Protein AF-A0A7S1UX04-F1 (afdb_monomer)

Sequence (191 aa):
RGLMFHRFLLATADSDEGVAQLAEMTLCGPLLNKFPRLFMNNFVESLFVLNRCTAHPIYRVVEGAGSDMGATVGFDGIHLDNGDTGQAKRMEMYKMMISNFSDEQKMAVTGRLAKEVLGAAVDSGGDLGRVSRRKAMAEGTKRSVKEESAYAVLSDALRVLASPLLRVGRATAKNDEEDVVDPKSNVRTNV

InterPro domains:
  IPR026971 Condensin subunit 1/Condensin-2 complex subunit D3 [PTHR14222] (1-163)

Nearest PDB structures (foldseek):
  1uc3-assembly12_F  TM=2.115E-01  e=4.230E+00  Lampetra fluviatilis
  4j8s-assembly1_A  TM=2.213E-01  e=5.101E+00  Homo sapiens
  3lhb-assembly1_A  TM=1.556E-01  e=8.538E+00  Petromyzon marinus

Secondary structure (DSSP, 8-state):
--HHHHHHHHHTT-SSHHHHHHHHHHIIIIIHHH-TTHHHHHHHHHHHHHTT-TTSHHHHHHHHT-SSSS----STT----SSHHHHHHHHHHHHHHHHT--HHHHHHHHHHIIIIIIHHHHSSSHHHHHHHT--GGGTTSPPPHHHHHHHHHHHHHHHHHH-GGG-SS---SSS----------------

Mean predicted aligned error: 9.95 Å

Structure (mmCIF, N/CA/C/O backbone):
data_AF-A0A7S1UX04-F1
#
_entry.id   AF-A0A7S1UX04-F1
#
loop_
_atom_site.group_PDB
_atom_site.id
_atom_site.type_symbol
_atom_site.label_atom_id
_atom_site.label_alt_id
_atom_site.label_comp_id
_atom_site.label_asym_id
_atom_site.label_entity_id
_atom_site.label_seq_id
_atom_site.pdbx_PDB_ins_code
_atom_site.Cartn_x
_atom_site.Cartn_y
_atom_site.Cartn_z
_atom_site.occupancy
_atom_site.B_iso_or_equiv
_atom_site.auth_seq_id
_atom_site.auth_comp_id
_atom_site.auth_asym_id
_atom_site.auth_atom_id
_atom_site.pdbx_PDB_model_num
ATOM 1 N N . ARG A 1 1 ? 13.017 6.737 9.228 1.00 50.56 1 ARG A N 1
ATOM 2 C CA . ARG A 1 1 ? 11.898 6.635 10.204 1.00 50.56 1 ARG A CA 1
ATOM 3 C C . ARG A 1 1 ? 10.770 5.662 9.788 1.00 50.56 1 ARG A C 1
ATOM 5 O O . ARG A 1 1 ? 9.926 5.413 10.631 1.00 50.56 1 ARG A O 1
ATOM 12 N N . GLY A 1 2 ? 10.770 5.043 8.594 1.00 61.75 2 GLY A N 1
ATOM 13 C CA . GLY A 1 2 ? 9.710 4.097 8.169 1.00 61.75 2 GLY A CA 1
ATOM 14 C C . GLY A 1 2 ? 9.971 2.597 8.409 1.00 61.75 2 GLY A C 1
ATOM 15 O O . GLY A 1 2 ? 9.037 1.808 8.377 1.00 61.75 2 GLY A O 1
ATOM 16 N N . LEU A 1 3 ? 11.209 2.171 8.682 1.00 77.50 3 LEU A N 1
ATOM 17 C CA . LEU A 1 3 ? 11.567 0.741 8.771 1.00 77.50 3 LEU A CA 1
ATOM 18 C C . LEU A 1 3 ? 10.813 -0.023 9.869 1.00 77.50 3 LEU A C 1
ATOM 20 O O . LEU A 1 3 ? 10.339 -1.127 9.625 1.00 77.50 3 LEU A O 1
ATOM 24 N N . MET A 1 4 ? 10.660 0.570 11.058 1.00 85.56 4 MET A N 1
ATOM 25 C CA . MET A 1 4 ? 9.971 -0.089 12.176 1.00 85.56 4 MET A CA 1
ATOM 26 C C . MET A 1 4 ? 8.493 -0.327 11.878 1.00 85.56 4 MET A C 1
ATOM 28 O O . MET A 1 4 ? 8.004 -1.425 12.115 1.00 85.56 4 MET A O 1
ATOM 32 N N . PHE A 1 5 ? 7.803 0.660 11.297 1.00 92.44 5 PHE A N 1
ATOM 33 C CA . PHE A 1 5 ? 6.400 0.511 10.913 1.00 92.44 5 PHE A CA 1
ATOM 34 C C . PHE A 1 5 ? 6.197 -0.697 9.991 1.00 92.44 5 PHE A C 1
ATOM 36 O O . PHE A 1 5 ? 5.355 -1.541 10.271 1.00 92.44 5 PHE A O 1
ATOM 43 N N . HIS A 1 6 ? 7.015 -0.823 8.942 1.00 93.19 6 HIS A N 1
ATOM 44 C CA . HIS A 1 6 ? 6.876 -1.918 7.984 1.00 93.19 6 HIS A CA 1
ATOM 45 C C . HIS A 1 6 ? 7.224 -3.290 8.590 1.00 93.19 6 HIS A C 1
ATOM 47 O O . HIS A 1 6 ? 6.645 -4.289 8.175 1.00 93.19 6 HIS A O 1
ATOM 53 N N . ARG A 1 7 ? 8.115 -3.359 9.595 1.00 91.94 7 ARG A N 1
ATOM 54 C CA . ARG A 1 7 ? 8.375 -4.607 10.343 1.00 91.94 7 ARG A CA 1
ATOM 55 C C . ARG A 1 7 ? 7.160 -5.041 11.157 1.00 91.94 7 ARG A C 1
ATOM 57 O O . ARG A 1 7 ? 6.774 -6.199 11.077 1.00 91.94 7 ARG A O 1
ATOM 64 N N . PHE A 1 8 ? 6.545 -4.114 11.891 1.00 94.19 8 PHE A N 1
ATOM 65 C CA . PHE A 1 8 ? 5.304 -4.399 12.615 1.00 94.19 8 PHE A CA 1
ATOM 66 C C . PHE A 1 8 ? 4.168 -4.763 11.659 1.00 94.19 8 PHE A C 1
ATOM 68 O O . PHE A 1 8 ? 3.419 -5.687 11.942 1.00 94.19 8 PHE A O 1
ATOM 75 N N . LEU A 1 9 ? 4.068 -4.077 10.516 1.00 96.69 9 LEU A N 1
ATOM 76 C CA . LEU A 1 9 ? 3.053 -4.379 9.512 1.00 96.69 9 LEU A CA 1
ATOM 77 C C . LEU A 1 9 ? 3.239 -5.786 8.938 1.00 96.69 9 LEU A C 1
ATOM 79 O O . LEU A 1 9 ? 2.272 -6.518 8.815 1.00 96.69 9 LEU A O 1
ATOM 83 N N . LEU A 1 10 ? 4.474 -6.196 8.632 1.00 96.00 10 LEU A N 1
ATOM 84 C CA . LEU A 1 10 ? 4.738 -7.562 8.180 1.00 96.00 10 LEU A CA 1
ATOM 85 C C . LEU A 1 10 ? 4.388 -8.598 9.261 1.00 96.00 10 LEU A C 1
ATOM 87 O O . LEU A 1 10 ? 3.832 -9.646 8.937 1.00 96.00 10 LEU A O 1
ATOM 91 N N . ALA A 1 11 ? 4.676 -8.288 10.529 1.00 96.38 11 ALA A N 1
ATOM 92 C CA . ALA A 1 11 ? 4.380 -9.163 11.658 1.00 96.38 11 ALA A CA 1
ATOM 93 C C . ALA A 1 11 ? 2.875 -9.414 11.852 1.00 96.38 11 ALA A C 1
ATOM 95 O O . ALA A 1 11 ? 2.522 -10.446 12.403 1.00 96.38 11 ALA A O 1
ATOM 96 N N . THR A 1 12 ? 1.973 -8.564 11.339 1.00 97.31 12 THR A N 1
ATOM 97 C CA . THR A 1 12 ? 0.522 -8.849 11.390 1.00 97.31 12 THR A CA 1
ATOM 98 C C . THR A 1 12 ? 0.106 -10.033 10.509 1.00 97.31 12 THR A C 1
ATOM 100 O O . THR A 1 12 ? -1.037 -10.465 10.579 1.00 97.31 12 THR A O 1
ATOM 103 N N . ALA A 1 13 ? 0.996 -10.553 9.657 1.00 94.69 13 ALA A N 1
ATOM 104 C CA . ALA A 1 13 ? 0.768 -11.766 8.868 1.00 94.69 13 ALA A CA 1
ATOM 105 C C . ALA A 1 13 ? 1.778 -12.881 9.184 1.00 94.69 13 ALA A C 1
ATOM 107 O O . ALA A 1 13 ? 2.075 -13.720 8.312 1.00 94.69 13 ALA A O 1
ATOM 108 N N . ASP A 1 14 ? 2.318 -12.864 10.407 1.00 95.00 14 ASP A N 1
ATOM 109 C CA . ASP A 1 14 ? 3.150 -13.937 10.942 1.00 95.00 14 ASP A CA 1
ATOM 110 C C . ASP A 1 14 ? 2.377 -15.268 10.973 1.00 95.00 14 ASP A C 1
ATOM 112 O O . ASP A 1 14 ? 1.147 -15.306 10.999 1.00 95.00 14 ASP A O 1
ATOM 116 N N . SER A 1 15 ? 3.110 -16.375 10.897 1.00 93.19 15 SER A N 1
ATOM 117 C CA . SER A 1 15 ? 2.547 -17.716 11.068 1.00 93.19 15 SER A CA 1
ATOM 118 C C . SER A 1 15 ? 2.130 -17.999 12.509 1.00 93.19 15 SER A C 1
ATOM 120 O O . SER A 1 15 ? 1.228 -18.806 12.721 1.00 93.19 15 SER A O 1
ATOM 122 N N . ASP A 1 16 ? 2.791 -17.369 13.481 1.00 97.06 16 ASP A N 1
ATOM 123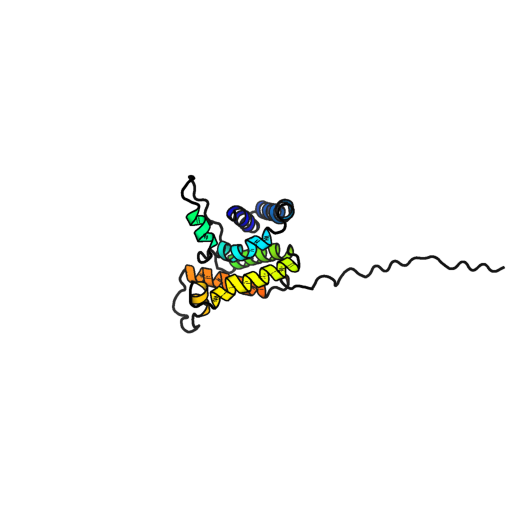 C CA . ASP A 1 16 ? 2.396 -17.429 14.881 1.00 97.06 16 ASP A CA 1
ATOM 124 C C . ASP A 1 16 ? 1.266 -16.426 15.143 1.00 97.06 16 ASP A C 1
ATOM 126 O O . ASP A 1 16 ? 1.427 -15.212 15.001 1.00 97.06 16 ASP A O 1
ATOM 130 N N . GLU A 1 17 ? 0.102 -16.944 15.529 1.00 96.31 17 GLU A N 1
ATOM 131 C CA . GLU A 1 17 ? -1.092 -16.131 15.754 1.00 96.31 17 GLU A CA 1
ATOM 132 C C . GLU A 1 17 ? -0.910 -15.135 16.909 1.00 96.31 17 GLU A C 1
ATOM 134 O O . GLU A 1 17 ? -1.411 -14.013 16.841 1.00 96.31 17 GLU A O 1
ATOM 139 N N . GLY A 1 18 ? -0.148 -15.499 17.945 1.00 98.06 18 GLY A N 1
ATOM 140 C CA . GLY A 1 18 ? 0.147 -14.611 19.065 1.00 98.06 18 GLY A CA 1
ATOM 141 C C . GLY A 1 18 ? 0.992 -13.414 18.633 1.00 98.06 18 GLY A C 1
ATOM 142 O O . GLY A 1 18 ? 0.706 -12.280 19.023 1.00 98.06 18 GLY A O 1
ATOM 143 N N . VAL A 1 19 ? 1.993 -13.642 17.778 1.00 97.50 19 VAL A N 1
ATOM 144 C CA . VAL A 1 19 ? 2.799 -12.573 17.169 1.00 97.50 19 VAL A CA 1
ATOM 145 C C . VAL A 1 19 ? 1.936 -11.687 16.272 1.00 97.50 19 VAL A C 1
ATOM 147 O O . VAL A 1 19 ? 2.003 -10.460 16.395 1.00 97.50 19 VAL A O 1
ATOM 150 N N . ALA A 1 20 ? 1.098 -12.283 15.420 1.00 96.88 20 ALA A N 1
ATOM 151 C CA . ALA A 1 20 ? 0.225 -11.544 14.512 1.00 96.88 20 ALA A CA 1
ATOM 152 C C . ALA A 1 20 ? -0.773 -10.647 15.259 1.00 96.88 20 ALA A C 1
ATOM 154 O O . ALA A 1 20 ? -0.840 -9.443 14.992 1.00 96.88 20 ALA A O 1
ATOM 155 N N . GLN A 1 21 ? -1.473 -11.201 16.254 1.00 97.25 21 GLN A N 1
ATOM 156 C CA . GLN A 1 21 ? -2.416 -10.456 17.087 1.00 97.25 21 GLN A CA 1
ATOM 157 C C . GLN A 1 21 ? -1.714 -9.350 17.880 1.00 97.25 21 GLN A C 1
ATOM 159 O O . GLN A 1 21 ? -2.191 -8.216 17.912 1.00 97.25 21 GLN A O 1
ATOM 164 N N . LEU A 1 22 ? -0.553 -9.633 18.482 1.00 97.75 22 LEU A N 1
ATOM 165 C CA . LEU A 1 22 ? 0.199 -8.625 19.230 1.00 97.75 22 LEU A CA 1
ATOM 166 C C . LEU A 1 22 ? 0.647 -7.470 18.325 1.00 97.75 22 LEU A C 1
ATOM 168 O O . LEU A 1 22 ? 0.567 -6.305 18.728 1.00 97.75 22 LEU A O 1
ATOM 172 N N . ALA A 1 23 ? 1.108 -7.768 17.110 1.00 97.31 23 ALA A N 1
ATOM 173 C CA . ALA A 1 23 ? 1.516 -6.760 16.140 1.00 97.31 23 ALA A CA 1
ATOM 174 C C . ALA A 1 23 ? 0.335 -5.877 15.715 1.00 97.31 23 ALA A C 1
ATOM 176 O O . ALA A 1 23 ? 0.456 -4.648 15.734 1.00 97.31 23 ALA A O 1
ATOM 177 N N . GLU A 1 24 ? -0.813 -6.482 15.404 1.00 97.00 24 GLU A N 1
ATOM 178 C CA . GLU A 1 24 ? -2.033 -5.762 15.037 1.00 97.00 24 GLU A CA 1
ATOM 179 C C . GLU A 1 24 ? -2.544 -4.890 16.192 1.00 97.00 24 GLU A C 1
ATOM 181 O O . GLU A 1 24 ? -2.763 -3.692 16.003 1.00 97.00 24 GLU A O 1
ATOM 186 N N . MET A 1 25 ? -2.645 -5.439 17.408 1.00 96.94 25 MET A N 1
ATOM 187 C CA . MET A 1 25 ? -3.056 -4.692 18.604 1.00 96.94 25 MET A CA 1
ATOM 188 C C . MET A 1 25 ? -2.109 -3.526 18.905 1.00 96.94 25 MET A C 1
ATOM 190 O O . MET A 1 25 ? -2.546 -2.442 19.298 1.00 96.94 25 MET A O 1
ATOM 194 N N . THR A 1 26 ? -0.806 -3.722 18.702 1.00 96.31 26 THR A N 1
ATOM 195 C CA . THR A 1 26 ? 0.197 -2.674 18.921 1.00 96.31 26 THR A CA 1
ATOM 196 C C . THR A 1 26 ? 0.073 -1.558 17.883 1.00 96.31 26 THR A C 1
ATOM 198 O O . THR A 1 26 ? 0.125 -0.376 18.240 1.00 96.31 26 THR A O 1
ATOM 201 N N . LEU A 1 27 ? -0.108 -1.919 16.607 1.00 96.12 27 LEU A N 1
ATOM 202 C CA . LEU A 1 27 ? -0.270 -0.968 15.510 1.00 96.12 27 LEU A CA 1
ATOM 203 C C . LEU A 1 27 ? -1.571 -0.182 15.632 1.00 96.12 27 LEU A C 1
ATOM 205 O O . LEU A 1 27 ? -1.514 1.045 15.653 1.00 96.12 27 LEU A O 1
ATOM 209 N N . CYS A 1 28 ? -2.708 -0.868 15.733 1.00 96.38 28 CYS A N 1
ATOM 210 C CA . CYS A 1 28 ? -4.034 -0.252 15.757 1.00 96.38 28 CYS A CA 1
ATOM 211 C C . CYS A 1 28 ? -4.358 0.419 17.101 1.00 96.38 28 CYS A C 1
ATOM 213 O O . CYS A 1 28 ? -5.206 1.302 17.150 1.00 96.38 28 CYS A O 1
ATOM 215 N N . GLY A 1 29 ? -3.681 0.032 18.185 1.00 95.31 29 GLY A N 1
ATOM 216 C CA . GLY A 1 29 ? -3.859 0.622 19.508 1.00 95.31 29 GLY A CA 1
ATOM 217 C C . GLY A 1 29 ? -2.813 1.702 19.816 1.00 95.31 29 GLY A C 1
ATOM 218 O O . GLY A 1 29 ? -2.910 2.819 19.302 1.00 95.31 29 GLY A O 1
ATOM 219 N N . PRO A 1 30 ? -1.811 1.430 20.677 1.00 96.00 30 PRO A N 1
ATOM 220 C CA . PRO A 1 30 ? -0.903 2.459 21.189 1.00 96.00 30 PRO A CA 1
ATOM 221 C C . PRO A 1 30 ? -0.177 3.276 20.112 1.00 96.00 30 PRO A C 1
ATOM 223 O O . PRO A 1 30 ? -0.005 4.487 20.280 1.00 96.00 30 PRO A O 1
ATOM 226 N N . LEU A 1 31 ? 0.261 2.645 19.016 1.00 94.62 31 LEU A N 1
ATOM 227 C CA . LEU A 1 31 ? 1.013 3.343 17.973 1.00 94.62 31 LEU A CA 1
ATOM 228 C C . LEU A 1 31 ? 0.128 4.279 17.154 1.00 94.62 31 LEU A C 1
ATOM 230 O O . LEU A 1 31 ? 0.521 5.427 16.939 1.00 94.62 31 LEU A O 1
ATOM 234 N N . LEU A 1 32 ? -1.056 3.832 16.734 1.00 95.56 32 LEU A N 1
ATOM 235 C CA . LEU A 1 32 ? -1.990 4.684 16.006 1.00 95.56 32 LEU A CA 1
ATOM 236 C C . LEU A 1 32 ? -2.533 5.810 16.895 1.00 95.56 32 LEU A C 1
ATOM 238 O O . LEU A 1 32 ? -2.585 6.952 16.448 1.00 95.56 32 LEU A O 1
ATOM 242 N N . ASN A 1 33 ? -2.813 5.540 18.173 1.00 95.88 33 ASN A N 1
ATOM 243 C CA . ASN A 1 33 ? -3.230 6.569 19.132 1.00 95.88 33 ASN A CA 1
ATOM 244 C C . ASN A 1 33 ? -2.166 7.661 19.307 1.00 95.88 33 ASN A C 1
ATOM 246 O O . ASN A 1 33 ? -2.477 8.851 19.323 1.00 95.88 33 ASN A O 1
ATOM 250 N N . LYS A 1 34 ? -0.891 7.268 19.417 1.00 96.50 34 LYS A N 1
ATOM 251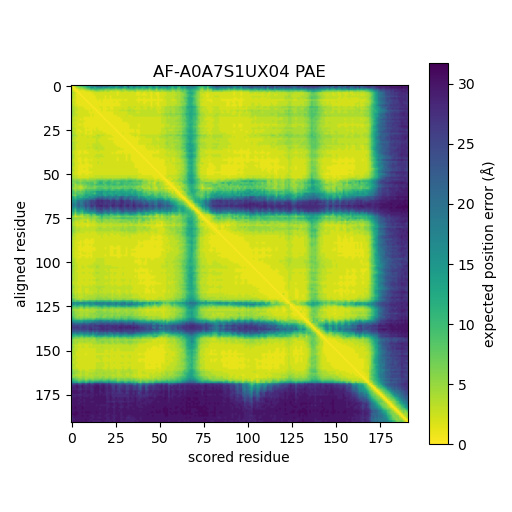 C CA . LYS A 1 34 ? 0.222 8.217 19.545 1.00 96.50 34 LYS A CA 1
ATOM 252 C C . LYS A 1 34 ? 0.528 8.943 18.234 1.00 96.50 34 LYS A C 1
ATOM 254 O O . LYS A 1 34 ? 0.988 10.084 18.255 1.00 96.50 34 LYS A O 1
ATOM 259 N N . PHE A 1 35 ? 0.292 8.292 17.098 1.00 95.44 35 PHE A N 1
ATOM 260 C CA . PHE A 1 35 ? 0.569 8.816 15.765 1.00 95.44 35 PHE A CA 1
ATOM 261 C C . PHE A 1 35 ? -0.652 8.620 14.844 1.00 95.44 35 PHE A C 1
ATOM 263 O O . PHE A 1 35 ? -0.628 7.741 13.984 1.00 95.44 35 PHE A O 1
ATOM 270 N N . PRO A 1 36 ? -1.695 9.468 14.926 1.00 95.38 36 PRO A N 1
ATOM 271 C CA . PRO A 1 36 ? -2.974 9.249 14.221 1.00 95.38 36 PRO A CA 1
ATOM 272 C C . PRO A 1 36 ? -2.890 9.193 12.689 1.00 95.38 36 PRO A C 1
ATOM 274 O O . PRO A 1 36 ? -3.804 8.738 12.008 1.00 95.38 36 PRO A O 1
ATOM 277 N N . ARG A 1 37 ? -1.783 9.677 12.117 1.00 95.44 37 ARG A N 1
ATOM 278 C CA . ARG A 1 37 ? -1.506 9.631 10.674 1.00 95.44 37 ARG A CA 1
ATOM 279 C C . ARG A 1 37 ? -0.559 8.494 10.281 1.00 95.44 37 ARG A C 1
ATOM 281 O O . ARG A 1 37 ? -0.107 8.474 9.141 1.00 95.44 37 ARG A O 1
ATOM 288 N N . LEU A 1 38 ? -0.230 7.578 11.197 1.00 95.94 38 LEU A N 1
ATOM 289 C CA . LEU A 1 38 ? 0.757 6.512 10.994 1.00 95.94 38 LEU A CA 1
ATOM 290 C C . LEU A 1 38 ? 0.461 5.710 9.729 1.00 95.94 38 LEU A C 1
ATOM 292 O O . LEU A 1 38 ? 1.304 5.652 8.836 1.00 95.94 38 LEU A O 1
ATOM 296 N N . PHE A 1 39 ? -0.746 5.160 9.618 1.00 97.00 39 PHE A N 1
ATOM 297 C CA . PHE A 1 39 ? -1.135 4.365 8.459 1.00 97.00 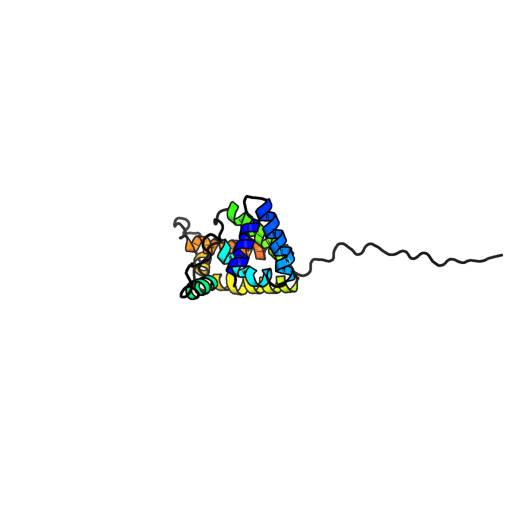39 PHE A CA 1
ATOM 298 C C . PHE A 1 39 ? -1.159 5.199 7.177 1.00 97.00 39 PHE A C 1
ATOM 300 O O . PHE A 1 39 ? -0.479 4.846 6.221 1.00 97.00 39 PHE A O 1
ATOM 307 N N . MET A 1 40 ? -1.840 6.351 7.159 1.00 96.06 40 MET A N 1
ATOM 308 C CA . MET A 1 40 ? -1.938 7.175 5.946 1.00 96.06 40 MET A CA 1
ATOM 309 C C . MET A 1 40 ? -0.562 7.627 5.436 1.00 96.06 40 MET A C 1
ATOM 311 O O . MET A 1 40 ? -0.320 7.654 4.227 1.00 96.06 40 MET A O 1
ATOM 315 N N . ASN A 1 41 ? 0.348 7.995 6.341 1.00 94.75 41 ASN A N 1
ATOM 316 C CA . ASN A 1 41 ? 1.671 8.475 5.962 1.00 94.75 41 ASN A CA 1
ATOM 317 C C . ASN A 1 41 ? 2.499 7.367 5.293 1.00 94.75 41 ASN A C 1
ATOM 319 O O . ASN A 1 41 ? 3.160 7.647 4.294 1.00 94.75 41 ASN A O 1
ATOM 323 N N . ASN A 1 42 ? 2.397 6.125 5.778 1.00 95.25 42 ASN A N 1
ATOM 324 C CA . ASN A 1 42 ? 3.177 4.984 5.287 1.00 95.25 42 ASN A CA 1
ATOM 325 C C . ASN A 1 42 ? 2.433 4.116 4.250 1.00 95.25 42 ASN A C 1
ATOM 327 O O . ASN A 1 42 ? 3.005 3.159 3.733 1.00 95.25 42 ASN A O 1
ATOM 331 N N . PHE A 1 43 ? 1.170 4.416 3.932 1.00 97.19 43 PHE A N 1
ATOM 332 C CA . PHE A 1 43 ? 0.331 3.529 3.121 1.00 97.19 43 PHE A CA 1
ATOM 333 C C . PHE A 1 43 ? 0.910 3.274 1.725 1.00 97.19 43 PHE A C 1
ATOM 335 O O . PHE A 1 43 ? 1.122 2.128 1.340 1.00 97.19 43 PHE A O 1
ATOM 342 N N . VAL A 1 44 ? 1.217 4.340 0.977 1.00 95.94 44 VAL A N 1
ATOM 343 C CA . VAL A 1 44 ? 1.780 4.213 -0.379 1.00 95.94 44 VAL A CA 1
ATOM 344 C C . VAL A 1 44 ? 3.145 3.531 -0.341 1.00 95.94 44 VAL A C 1
ATOM 346 O O . VAL A 1 44 ? 3.402 2.639 -1.140 1.00 95.94 44 VAL A O 1
ATOM 349 N N . GLU A 1 45 ? 3.986 3.874 0.635 1.00 94.25 45 GLU A N 1
ATOM 350 C CA . GLU A 1 45 ? 5.292 3.237 0.838 1.00 94.25 45 GLU A CA 1
ATOM 351 C C . GLU A 1 45 ? 5.163 1.723 1.051 1.00 94.25 45 GLU A C 1
ATOM 353 O O . GLU A 1 45 ? 5.939 0.951 0.485 1.00 94.25 45 GLU A O 1
ATOM 358 N N . SER A 1 46 ? 4.130 1.294 1.780 1.00 95.94 46 SER A N 1
ATOM 359 C CA . SER A 1 46 ? 3.863 -0.118 2.066 1.00 95.94 46 SER A CA 1
ATOM 360 C C . SER A 1 46 ? 3.562 -0.927 0.807 1.00 95.94 46 SER A C 1
ATOM 362 O O . SER A 1 46 ? 3.894 -2.111 0.764 1.00 95.94 46 SER A O 1
ATOM 364 N N . LEU A 1 47 ? 2.983 -0.319 -0.238 1.00 96.81 47 LEU A N 1
ATOM 365 C CA . LEU A 1 47 ? 2.799 -1.000 -1.524 1.00 96.81 47 LEU A CA 1
ATOM 366 C C . LEU A 1 47 ? 4.148 -1.388 -2.121 1.00 96.81 47 LEU A C 1
ATOM 368 O O . LEU A 1 47 ? 4.327 -2.524 -2.547 1.00 96.81 47 LEU A O 1
ATOM 372 N N . PHE A 1 48 ? 5.115 -0.476 -2.106 1.00 94.81 48 PHE A N 1
ATOM 373 C CA . PHE A 1 48 ? 6.437 -0.730 -2.670 1.00 94.81 48 PHE A CA 1
ATOM 374 C C . PHE A 1 48 ? 7.276 -1.661 -1.798 1.00 94.81 48 PHE A C 1
ATOM 376 O O . PHE A 1 48 ? 7.906 -2.575 -2.328 1.00 94.81 48 PHE A O 1
ATOM 383 N N . VAL A 1 49 ? 7.263 -1.462 -0.477 1.00 94.19 49 VAL A N 1
ATOM 384 C CA . VAL A 1 49 ? 8.059 -2.260 0.465 1.00 94.19 49 VAL A CA 1
ATOM 385 C C . VAL A 1 49 ? 7.602 -3.717 0.469 1.00 94.19 49 VAL A C 1
ATOM 387 O O . VAL A 1 49 ? 8.412 -4.610 0.226 1.00 94.19 49 VAL A O 1
ATOM 390 N N . LEU A 1 50 ? 6.298 -3.966 0.638 1.00 95.88 50 LEU A N 1
ATOM 391 C CA . LEU A 1 50 ? 5.772 -5.330 0.746 1.00 95.88 50 LEU A CA 1
ATOM 392 C C . LEU A 1 50 ? 5.895 -6.132 -0.560 1.00 95.88 50 LEU A C 1
ATOM 394 O O . LEU A 1 50 ? 5.985 -7.354 -0.500 1.00 95.88 50 LEU A O 1
ATOM 398 N N . ASN A 1 51 ? 5.936 -5.459 -1.716 1.00 96.19 51 ASN A N 1
ATOM 399 C CA . ASN A 1 51 ? 6.168 -6.068 -3.034 1.00 96.19 51 ASN A CA 1
ATOM 400 C C . ASN A 1 51 ? 7.655 -6.106 -3.441 1.00 96.19 51 ASN A C 1
ATOM 402 O O . ASN A 1 51 ? 7.982 -6.515 -4.556 1.00 96.19 51 ASN A O 1
ATOM 406 N N . ARG A 1 52 ? 8.575 -5.636 -2.583 1.00 92.69 52 ARG A N 1
ATOM 407 C CA . ARG A 1 52 ? 10.015 -5.505 -2.881 1.00 92.69 52 ARG A CA 1
ATOM 408 C C . ARG A 1 52 ? 10.304 -4.695 -4.158 1.00 92.69 52 ARG A C 1
ATOM 410 O O . ARG A 1 52 ? 11.218 -4.998 -4.928 1.00 92.69 52 ARG A O 1
ATOM 417 N N . CYS A 1 53 ? 9.519 -3.653 -4.412 1.00 91.88 53 CYS A N 1
ATOM 418 C CA . CYS A 1 53 ? 9.709 -2.777 -5.561 1.00 91.88 53 CYS A CA 1
ATOM 419 C C . CYS A 1 53 ? 10.640 -1.613 -5.196 1.00 91.88 53 CYS A C 1
ATOM 421 O O . CYS A 1 53 ? 10.219 -0.580 -4.675 1.00 91.88 53 CYS A O 1
ATOM 423 N N . THR A 1 54 ? 11.927 -1.759 -5.520 1.00 86.12 54 THR A N 1
ATOM 424 C CA . THR A 1 54 ? 12.976 -0.771 -5.201 1.00 86.12 54 THR A CA 1
ATOM 425 C C . THR A 1 54 ? 12.909 0.508 -6.044 1.00 86.12 54 THR A C 1
ATOM 427 O O . THR A 1 54 ? 13.767 1.376 -5.916 1.00 86.12 54 THR A O 1
ATOM 430 N N . ALA A 1 55 ? 11.910 0.641 -6.923 1.00 77.94 55 ALA A N 1
ATOM 431 C CA . ALA A 1 55 ? 11.695 1.837 -7.735 1.00 77.94 55 ALA A CA 1
ATOM 432 C C . ALA A 1 55 ? 11.249 3.053 -6.899 1.00 77.94 55 ALA A C 1
ATOM 434 O O . ALA A 1 55 ? 11.339 4.188 -7.366 1.00 77.94 55 ALA A O 1
ATOM 435 N N . HIS A 1 56 ? 10.778 2.834 -5.667 1.00 79.81 56 HIS A N 1
ATOM 436 C CA . HIS A 1 56 ? 10.299 3.904 -4.800 1.00 79.81 56 HIS A CA 1
ATOM 437 C C . HIS A 1 56 ? 11.449 4.691 -4.144 1.00 79.81 56 HIS A C 1
ATOM 439 O O . HIS A 1 56 ? 12.393 4.076 -3.634 1.00 79.81 56 HIS A O 1
ATOM 445 N N . PRO A 1 57 ? 11.359 6.036 -4.043 1.00 78.12 57 PRO A N 1
ATOM 446 C CA . PRO A 1 57 ? 12.391 6.870 -3.419 1.00 78.12 57 PRO A CA 1
ATOM 447 C C . PRO A 1 57 ? 12.782 6.466 -1.990 1.00 78.12 57 PRO A C 1
ATOM 449 O O . PRO A 1 57 ? 13.910 6.728 -1.578 1.00 78.12 57 PRO A O 1
ATOM 452 N N . ILE A 1 58 ? 11.894 5.790 -1.250 1.00 75.38 58 ILE A N 1
ATOM 453 C CA . ILE A 1 58 ? 12.170 5.300 0.112 1.00 75.38 58 ILE A CA 1
ATOM 454 C C . ILE A 1 58 ? 13.416 4.408 0.190 1.00 75.38 58 ILE A C 1
ATOM 456 O O . ILE A 1 58 ? 14.147 4.473 1.175 1.00 75.38 58 ILE A O 1
ATOM 460 N N . TYR A 1 59 ? 13.699 3.625 -0.856 1.00 74.88 59 TYR A N 1
ATOM 461 C CA . TYR A 1 59 ? 14.881 2.764 -0.899 1.00 74.88 59 TYR A CA 1
ATOM 462 C C . TYR A 1 59 ? 16.166 3.586 -1.026 1.00 74.88 59 TYR A C 1
ATOM 464 O O . TYR A 1 59 ? 17.130 3.313 -0.320 1.00 74.88 59 TYR A O 1
ATOM 472 N N . ARG A 1 60 ? 16.142 4.677 -1.802 1.00 72.25 60 ARG A N 1
ATOM 473 C CA . ARG A 1 60 ? 17.290 5.591 -1.947 1.00 72.25 60 ARG A CA 1
ATOM 474 C C . ARG A 1 60 ? 17.606 6.318 -0.638 1.00 72.25 60 ARG A C 1
ATOM 476 O O . ARG A 1 60 ? 18.766 6.562 -0.330 1.00 72.25 60 ARG A O 1
ATOM 483 N N . VAL A 1 61 ? 16.576 6.652 0.144 1.00 68.75 61 VAL A N 1
ATOM 484 C CA . VAL A 1 61 ? 16.737 7.298 1.459 1.00 68.75 61 VAL A CA 1
ATOM 485 C C . VAL A 1 61 ? 17.370 6.343 2.475 1.00 68.75 61 VAL A C 1
ATOM 487 O O . VAL A 1 61 ? 18.199 6.770 3.273 1.00 68.75 61 VAL A O 1
ATOM 490 N N . VAL A 1 62 ? 17.002 5.058 2.450 1.00 65.19 62 VAL A N 1
ATOM 491 C CA . VAL A 1 62 ? 17.583 4.046 3.348 1.00 65.19 62 VAL A CA 1
ATOM 492 C C . VAL A 1 62 ? 19.010 3.678 2.937 1.00 65.19 62 VAL A C 1
ATOM 494 O O . VAL A 1 62 ? 19.861 3.537 3.809 1.00 65.19 62 VAL A O 1
ATOM 497 N N . GLU A 1 63 ? 19.299 3.608 1.636 1.00 60.53 63 GLU A N 1
ATOM 498 C CA . GLU A 1 63 ? 20.659 3.416 1.112 1.00 60.53 63 GLU A CA 1
ATOM 499 C C . GLU A 1 63 ? 21.582 4.602 1.449 1.00 60.53 63 GLU A C 1
ATOM 501 O O . GLU A 1 63 ? 22.724 4.403 1.852 1.00 60.53 63 GLU A O 1
ATOM 506 N N . GLY A 1 64 ? 21.082 5.840 1.349 1.00 55.22 64 GLY A N 1
ATOM 507 C CA . GLY A 1 64 ? 21.857 7.053 1.640 1.00 55.22 64 GLY A CA 1
ATOM 508 C C . GLY A 1 64 ? 22.098 7.333 3.129 1.00 55.22 64 GLY A C 1
ATOM 509 O O . GLY A 1 64 ? 23.011 8.078 3.464 1.00 55.22 64 GLY A O 1
ATOM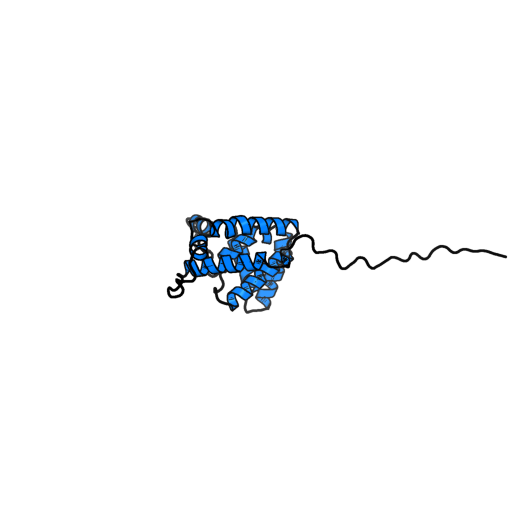 510 N N . ALA A 1 65 ? 21.311 6.741 4.032 1.00 56.09 65 ALA A N 1
ATOM 511 C CA . ALA A 1 65 ? 21.459 6.912 5.483 1.00 56.09 65 ALA A CA 1
ATOM 512 C C . ALA A 1 65 ? 22.462 5.928 6.127 1.00 56.09 65 ALA A C 1
ATOM 514 O O . ALA A 1 65 ? 22.641 5.940 7.344 1.00 56.09 65 ALA A O 1
ATOM 515 N N . GLY A 1 66 ? 23.081 5.048 5.332 1.00 49.12 66 GLY A N 1
ATOM 516 C CA . GLY A 1 66 ? 23.831 3.879 5.798 1.00 49.12 66 GLY A CA 1
ATOM 517 C C . GLY A 1 66 ? 25.336 4.051 6.031 1.00 49.12 66 GLY A C 1
ATOM 518 O O . GLY A 1 66 ? 26.016 3.034 6.115 1.00 49.12 66 GLY A O 1
ATOM 519 N N . SER A 1 67 ? 25.888 5.267 6.125 1.00 47.25 67 SER A N 1
ATOM 520 C CA . SER A 1 67 ? 27.352 5.451 6.183 1.00 47.25 67 SER A CA 1
ATOM 521 C C . SER A 1 67 ? 27.980 5.627 7.572 1.00 47.25 67 SER A C 1
ATOM 523 O O . SER A 1 67 ? 29.198 5.736 7.614 1.00 47.25 67 SER A O 1
ATOM 525 N N . ASP A 1 68 ? 27.230 5.634 8.687 1.00 45.31 68 ASP A N 1
ATOM 526 C CA . ASP A 1 68 ? 27.822 6.021 9.993 1.00 45.31 68 ASP A CA 1
ATOM 527 C C . ASP A 1 68 ? 27.579 5.090 11.199 1.00 45.31 68 ASP A C 1
ATOM 529 O O . ASP A 1 68 ? 28.181 5.304 12.246 1.00 45.31 68 ASP A O 1
ATOM 533 N N . MET A 1 69 ? 26.765 4.027 11.108 1.00 40.62 69 MET A N 1
ATOM 534 C CA . MET A 1 69 ? 26.604 3.080 12.232 1.00 40.62 69 MET A CA 1
ATOM 535 C C . MET A 1 69 ? 26.327 1.633 11.791 1.00 40.62 69 MET A C 1
ATOM 537 O O . MET A 1 69 ? 25.182 1.246 11.595 1.00 40.62 69 MET A O 1
ATOM 541 N N . GLY A 1 70 ? 27.393 0.832 11.680 1.00 39.19 70 GLY A N 1
ATOM 542 C CA . GLY A 1 70 ? 27.546 -0.548 12.191 1.00 39.19 70 GLY A CA 1
ATOM 543 C C . GLY A 1 70 ? 26.591 -1.704 11.830 1.00 39.19 70 GLY A C 1
ATOM 544 O O . GLY A 1 70 ? 27.004 -2.849 11.973 1.00 39.19 70 GLY A O 1
ATOM 545 N N . ALA A 1 71 ? 25.361 -1.486 11.370 1.00 42.44 71 ALA A N 1
ATOM 546 C CA . ALA A 1 71 ? 24.460 -2.536 10.889 1.00 42.44 71 ALA A CA 1
ATOM 547 C C . ALA A 1 71 ? 23.378 -1.904 10.003 1.00 42.44 71 ALA A C 1
ATOM 549 O O . ALA A 1 71 ? 22.507 -1.177 10.481 1.00 42.44 71 ALA A O 1
ATOM 550 N N . THR A 1 72 ? 23.418 -2.169 8.699 1.00 49.97 72 THR A N 1
ATOM 551 C CA . THR A 1 72 ? 22.409 -1.701 7.745 1.00 49.97 72 THR A CA 1
ATOM 552 C C . THR A 1 72 ? 21.076 -2.409 7.995 1.00 49.97 72 THR A C 1
ATOM 554 O O . THR A 1 72 ? 20.783 -3.451 7.415 1.00 49.97 72 THR A O 1
ATOM 557 N N . VAL A 1 73 ? 20.218 -1.850 8.854 1.00 57.56 73 VAL A N 1
ATOM 558 C CA . VAL A 1 73 ? 18.822 -2.304 8.970 1.00 57.56 73 VAL A CA 1
ATOM 559 C C . VAL A 1 73 ? 18.045 -1.765 7.766 1.00 57.56 73 VAL A C 1
ATOM 561 O O . VAL A 1 73 ? 17.370 -0.744 7.850 1.00 57.56 73 VAL A O 1
ATOM 564 N N . GLY A 1 74 ? 18.192 -2.426 6.619 1.00 70.31 74 GLY A N 1
ATOM 565 C CA . GLY A 1 74 ? 17.432 -2.141 5.404 1.00 70.31 74 GLY A CA 1
ATOM 566 C C . GLY A 1 74 ? 16.020 -2.737 5.432 1.00 70.31 74 GLY A C 1
ATOM 567 O O . GLY A 1 74 ? 15.568 -3.296 6.438 1.00 70.31 74 GLY A O 1
ATOM 568 N N . PHE A 1 75 ? 15.331 -2.661 4.291 1.00 78.44 75 PHE A N 1
ATOM 569 C CA . PHE A 1 75 ? 14.054 -3.356 4.067 1.00 78.44 75 PHE A CA 1
ATOM 570 C C . PHE A 1 75 ? 14.219 -4.862 3.798 1.00 78.44 75 PHE A C 1
ATOM 572 O O . PHE A 1 75 ? 13.261 -5.540 3.423 1.00 78.44 75 PHE A O 1
ATOM 579 N N . ASP A 1 76 ? 15.422 -5.402 3.995 1.00 78.31 76 ASP A N 1
ATOM 580 C CA . ASP A 1 76 ? 15.671 -6.832 3.881 1.00 78.31 76 ASP A CA 1
ATOM 581 C C . ASP A 1 76 ? 14.814 -7.609 4.885 1.00 78.31 76 ASP A C 1
ATOM 583 O O . ASP A 1 76 ? 14.698 -7.256 6.065 1.00 78.31 76 ASP A O 1
ATOM 587 N N . GLY A 1 77 ? 14.160 -8.651 4.368 1.00 83.12 77 GLY A N 1
ATOM 588 C CA . GLY A 1 77 ? 13.172 -9.444 5.097 1.00 83.12 77 GLY A CA 1
ATOM 589 C C . GLY A 1 77 ? 11.818 -8.758 5.312 1.00 83.12 77 GLY A C 1
ATOM 590 O O . GLY A 1 77 ? 10.970 -9.346 5.964 1.00 83.12 77 GLY A O 1
ATOM 591 N N . ILE A 1 78 ? 11.589 -7.549 4.777 1.00 85.75 78 ILE A N 1
ATOM 592 C CA . ILE A 1 78 ? 10.323 -6.805 4.920 1.00 85.75 78 ILE A CA 1
ATOM 593 C C . ILE A 1 78 ? 9.513 -6.833 3.612 1.00 85.75 78 ILE A C 1
ATOM 595 O O . ILE A 1 78 ? 9.133 -5.798 3.073 1.00 85.75 78 ILE A O 1
ATOM 599 N N . HIS A 1 79 ? 9.311 -8.020 3.044 1.00 91.19 79 HIS A N 1
ATOM 600 C CA . HIS A 1 79 ? 8.513 -8.215 1.832 1.00 91.19 79 HIS A CA 1
ATOM 601 C C . HIS A 1 79 ? 7.840 -9.584 1.843 1.00 91.19 79 HIS A C 1
ATOM 603 O O . HIS A 1 79 ? 8.271 -10.493 2.549 1.00 91.19 79 HIS A O 1
ATOM 609 N N . LEU A 1 80 ? 6.792 -9.714 1.038 1.00 92.88 80 LEU A N 1
ATOM 610 C CA . LEU A 1 80 ? 6.094 -10.968 0.784 1.00 92.88 80 LEU A CA 1
ATOM 611 C C . LEU A 1 80 ? 6.359 -11.406 -0.658 1.00 92.88 80 LEU A C 1
ATOM 613 O O . LEU A 1 80 ? 6.770 -10.600 -1.496 1.00 92.88 80 LEU A O 1
ATOM 617 N N . ASP A 1 81 ? 6.147 -12.685 -0.954 1.00 92.88 81 ASP A N 1
ATOM 618 C CA . ASP A 1 81 ? 6.235 -13.178 -2.325 1.00 92.88 81 ASP A CA 1
ATOM 619 C C . ASP A 1 81 ? 5.165 -12.522 -3.216 1.00 92.88 81 ASP A C 1
ATOM 621 O O . ASP A 1 81 ? 4.099 -12.107 -2.759 1.00 92.88 81 ASP A O 1
ATOM 625 N N . ASN A 1 82 ? 5.439 -12.419 -4.516 1.00 92.44 82 ASN A N 1
ATOM 626 C CA . ASN A 1 82 ? 4.497 -11.833 -5.475 1.00 92.44 82 ASN A CA 1
ATOM 627 C C . ASN A 1 82 ? 3.448 -12.841 -5.980 1.00 92.44 82 ASN A C 1
ATOM 629 O O . ASN A 1 82 ? 2.710 -12.521 -6.911 1.00 92.44 82 ASN A O 1
ATOM 633 N N . GLY A 1 83 ? 3.380 -14.035 -5.381 1.00 92.94 83 GLY A N 1
ATOM 634 C CA . GLY A 1 83 ? 2.352 -15.029 -5.655 1.00 92.94 83 GLY A CA 1
ATOM 635 C C . GLY A 1 83 ? 1.043 -14.738 -4.922 1.00 92.94 83 GLY A C 1
ATOM 636 O O . GLY A 1 83 ? 0.905 -13.756 -4.186 1.00 92.94 83 GLY A O 1
ATOM 637 N N . ASP A 1 84 ? 0.065 -15.622 -5.120 1.00 94.56 84 ASP A N 1
ATOM 638 C CA . ASP A 1 84 ? -1.296 -15.442 -4.605 1.00 94.56 84 ASP A CA 1
ATOM 639 C C . ASP A 1 84 ? -1.342 -15.382 -3.072 1.00 94.56 84 ASP A C 1
ATOM 641 O O . ASP A 1 84 ? -2.070 -14.568 -2.500 1.00 94.56 84 ASP A O 1
ATOM 645 N N . THR A 1 85 ? -0.531 -16.198 -2.390 1.00 95.31 85 THR A N 1
ATOM 646 C CA . THR A 1 85 ? -0.459 -16.217 -0.922 1.00 95.31 85 THR A CA 1
ATOM 647 C C . THR A 1 85 ? 0.107 -14.912 -0.371 1.00 95.31 85 THR A C 1
ATOM 649 O O . THR A 1 85 ? -0.507 -14.305 0.512 1.00 95.31 85 THR A O 1
ATOM 652 N N . GLY A 1 86 ? 1.243 -14.445 -0.897 1.00 96.25 86 GLY A N 1
ATOM 653 C CA . GLY A 1 86 ? 1.818 -13.170 -0.487 1.00 96.25 86 GLY A CA 1
ATOM 654 C C . GLY A 1 86 ? 0.890 -11.998 -0.804 1.00 96.25 86 GLY A C 1
ATOM 655 O O . GLY A 1 86 ? 0.694 -11.123 0.040 1.00 96.25 86 GLY A O 1
ATOM 656 N N . GLN A 1 87 ? 0.227 -12.014 -1.963 1.00 97.06 87 GLN A N 1
ATOM 657 C CA . GLN A 1 87 ? -0.766 -11.004 -2.317 1.00 97.06 87 GLN A CA 1
ATOM 658 C C . GLN A 1 87 ? -1.958 -10.986 -1.357 1.00 97.06 87 GLN A C 1
ATOM 660 O O . GLN A 1 87 ? -2.363 -9.906 -0.927 1.00 97.06 87 GLN A O 1
ATOM 665 N N . ALA A 1 88 ? -2.517 -12.144 -1.000 1.00 97.06 88 ALA A N 1
ATOM 666 C CA . ALA A 1 88 ? -3.618 -12.224 -0.045 1.00 97.06 88 ALA A CA 1
ATOM 667 C C . ALA A 1 88 ? -3.225 -11.605 1.305 1.00 97.06 88 ALA A C 1
ATOM 669 O O . ALA A 1 88 ? -3.941 -10.745 1.815 1.00 97.06 88 ALA A O 1
ATOM 670 N N . LYS A 1 89 ? -2.034 -11.942 1.821 1.00 97.56 89 LYS A N 1
ATOM 671 C CA . LYS A 1 89 ? -1.490 -11.344 3.051 1.00 97.56 89 LYS A CA 1
ATOM 672 C C . LYS A 1 89 ? -1.342 -9.822 2.946 1.00 97.56 89 LYS A C 1
ATOM 674 O O . LYS A 1 89 ? -1.761 -9.105 3.852 1.00 97.56 89 LYS A O 1
ATOM 679 N N . ARG A 1 90 ? -0.811 -9.306 1.830 1.00 98.25 90 ARG A N 1
ATOM 680 C CA . ARG A 1 90 ? -0.719 -7.852 1.594 1.00 98.25 90 ARG A CA 1
ATOM 681 C C . ARG A 1 90 ? -2.092 -7.186 1.559 1.00 98.25 90 ARG A C 1
ATOM 683 O O . ARG A 1 90 ? -2.254 -6.108 2.121 1.00 98.25 90 ARG A O 1
ATOM 690 N N . MET A 1 91 ? -3.089 -7.819 0.938 1.00 98.00 91 MET A N 1
ATOM 691 C CA . MET A 1 91 ? -4.451 -7.281 0.904 1.00 98.00 91 MET A CA 1
ATOM 692 C C . MET A 1 91 ? -5.054 -7.170 2.304 1.00 98.00 91 MET A C 1
ATOM 694 O O . MET A 1 91 ? -5.672 -6.148 2.592 1.00 98.00 91 MET A O 1
ATOM 698 N N . GLU A 1 92 ? -4.858 -8.159 3.178 1.00 97.62 92 GLU A N 1
ATOM 699 C CA . GLU A 1 92 ? -5.324 -8.073 4.570 1.00 97.62 92 GLU A CA 1
ATOM 700 C C . GLU A 1 92 ? -4.645 -6.924 5.328 1.00 97.62 92 GLU A C 1
ATOM 702 O O . GLU A 1 92 ? -5.330 -6.118 5.957 1.00 97.62 92 GLU A O 1
ATOM 707 N N . MET A 1 93 ? -3.331 -6.737 5.155 1.00 98.38 93 MET A N 1
ATOM 708 C CA . MET A 1 93 ? -2.616 -5.580 5.715 1.00 98.38 93 MET A CA 1
ATOM 709 C C . MET A 1 93 ? -3.178 -4.240 5.211 1.00 98.38 93 MET A C 1
ATOM 711 O O . MET A 1 93 ? -3.376 -3.308 5.993 1.00 98.38 93 MET A O 1
ATOM 715 N N . TYR A 1 94 ? -3.455 -4.117 3.906 1.00 98.44 94 TYR A N 1
ATOM 716 C CA . TYR A 1 94 ? -4.037 -2.895 3.343 1.00 98.44 94 TYR A CA 1
ATOM 717 C C . TYR A 1 94 ? -5.449 -2.643 3.871 1.00 98.44 94 TYR A C 1
ATOM 719 O O . TYR A 1 94 ? -5.762 -1.509 4.227 1.00 98.44 94 TYR A O 1
ATOM 727 N N . LYS A 1 95 ? -6.289 -3.680 3.966 1.00 97.50 95 LYS A N 1
ATOM 728 C CA . LYS A 1 95 ? -7.639 -3.571 4.536 1.00 97.50 95 LYS A CA 1
ATOM 729 C C . LYS A 1 95 ? -7.585 -3.120 5.992 1.00 97.50 95 LYS A C 1
ATOM 731 O O . LYS A 1 95 ? -8.274 -2.164 6.329 1.00 97.50 95 LYS A O 1
ATOM 736 N N . MET A 1 96 ? -6.735 -3.735 6.816 1.00 97.62 96 MET A N 1
ATOM 737 C CA . MET A 1 96 ? -6.534 -3.358 8.220 1.00 97.62 96 MET A CA 1
ATOM 738 C C . MET A 1 96 ? -6.182 -1.868 8.353 1.00 97.62 96 MET A C 1
ATOM 740 O O . MET A 1 96 ? -6.802 -1.146 9.134 1.00 97.62 96 MET A O 1
ATOM 744 N N . MET A 1 97 ? -5.241 -1.371 7.542 1.00 98.00 97 MET A N 1
ATOM 745 C CA . MET A 1 97 ? -4.887 0.053 7.546 1.00 98.00 97 MET A CA 1
ATOM 746 C C . MET A 1 97 ? -6.051 0.956 7.113 1.00 98.00 97 MET A C 1
ATOM 748 O O . MET A 1 97 ? -6.313 1.961 7.770 1.00 98.00 97 MET A O 1
ATOM 752 N N . ILE A 1 98 ? -6.757 0.608 6.030 1.00 97.44 98 ILE A N 1
ATOM 753 C CA . ILE A 1 98 ? -7.853 1.430 5.484 1.00 97.44 98 ILE A CA 1
ATOM 754 C C . ILE A 1 98 ? -9.057 1.468 6.431 1.00 97.44 98 ILE A C 1
ATOM 756 O O . ILE A 1 98 ? -9.702 2.509 6.542 1.00 97.44 98 ILE A O 1
ATOM 760 N N . SER A 1 99 ? -9.342 0.379 7.149 1.00 96.00 99 SER A N 1
ATOM 761 C CA . SER A 1 99 ? -10.418 0.319 8.151 1.00 96.00 99 SER A CA 1
ATOM 762 C C . SER A 1 99 ? -10.243 1.332 9.286 1.00 96.00 99 SER A C 1
ATOM 764 O O . SER A 1 99 ? -11.212 1.678 9.952 1.00 96.00 99 SER A O 1
ATOM 766 N N . ASN A 1 100 ? -9.023 1.835 9.483 1.00 96.12 100 ASN A N 1
ATOM 767 C CA . ASN A 1 100 ? -8.687 2.847 10.479 1.00 96.12 100 ASN A CA 1
ATOM 768 C C . ASN A 1 100 ? -8.603 4.271 9.893 1.00 96.12 100 ASN A C 1
ATOM 770 O O . ASN A 1 100 ? -8.209 5.201 10.597 1.00 96.12 100 ASN A O 1
ATOM 774 N N . PHE A 1 101 ? -8.932 4.467 8.611 1.00 96.62 101 PHE A N 1
ATOM 775 C CA . PHE A 1 101 ? -8.915 5.787 7.984 1.00 96.62 101 PHE A CA 1
ATOM 776 C C . PHE A 1 101 ? -10.201 6.569 8.221 1.00 96.62 101 PHE A C 1
ATOM 778 O O . PHE A 1 101 ? -11.305 6.070 7.999 1.00 96.62 101 PHE A O 1
ATOM 785 N N . SER A 1 102 ? -10.043 7.856 8.535 1.00 95.88 102 SER A N 1
ATOM 786 C CA . SER A 1 102 ? -11.117 8.827 8.338 1.00 95.88 102 SER A CA 1
ATOM 787 C C . SER A 1 102 ? -11.398 9.033 6.847 1.00 95.88 102 SER A C 1
ATOM 789 O O . SER A 1 102 ? -10.568 8.739 5.983 1.00 95.88 102 SER A O 1
ATOM 791 N N . ASP A 1 103 ? -12.558 9.594 6.525 1.00 96.31 103 ASP A N 1
ATOM 792 C CA . ASP A 1 103 ? -12.919 9.899 5.140 1.00 96.31 103 ASP A CA 1
ATOM 793 C C . ASP A 1 103 ? -11.940 10.887 4.479 1.00 96.31 103 ASP A C 1
ATOM 795 O O . ASP A 1 103 ? -11.548 10.690 3.327 1.00 96.31 103 ASP A O 1
ATOM 799 N N . GLU A 1 104 ? -11.434 11.871 5.229 1.00 96.25 104 GLU A N 1
ATOM 800 C CA . GLU A 1 104 ? -10.357 12.761 4.771 1.00 96.25 104 GLU A CA 1
ATOM 801 C C . GLU A 1 104 ? -9.080 11.973 4.431 1.00 96.25 104 GLU A C 1
ATOM 803 O O . GLU A 1 104 ? -8.462 12.184 3.384 1.00 96.25 104 GLU A O 1
ATOM 808 N N . GLN A 1 105 ? -8.698 11.017 5.282 1.00 97.12 105 GLN A N 1
ATOM 809 C CA . GLN A 1 105 ? -7.520 10.185 5.048 1.00 97.12 105 GLN A CA 1
ATOM 810 C C . GLN A 1 105 ? -7.702 9.272 3.827 1.00 97.12 105 GLN A C 1
ATOM 812 O O . GLN A 1 105 ? -6.768 9.133 3.037 1.00 97.12 105 GLN A O 1
ATOM 817 N N . LYS A 1 106 ? -8.897 8.708 3.603 1.00 97.56 106 LYS A N 1
ATOM 818 C CA . LYS A 1 106 ? -9.207 7.928 2.389 1.00 97.56 106 LYS A CA 1
ATOM 819 C C . LYS A 1 106 ? -9.072 8.769 1.121 1.00 97.56 106 LYS A C 1
ATOM 821 O O . LYS A 1 106 ? -8.451 8.315 0.156 1.00 97.56 106 LYS A O 1
ATOM 826 N N . MET A 1 107 ? -9.591 10.002 1.123 1.00 96.56 107 MET A N 1
ATOM 827 C CA . MET A 1 107 ? -9.418 10.938 0.005 1.00 96.56 107 MET A CA 1
ATOM 828 C C . MET A 1 107 ? -7.937 11.227 -0.250 1.00 96.56 107 MET A C 1
ATOM 830 O O . MET A 1 107 ? -7.469 11.133 -1.387 1.00 96.56 107 MET A O 1
ATOM 834 N N . ALA A 1 108 ? -7.184 11.529 0.810 1.00 97.00 108 ALA A N 1
ATOM 835 C CA . ALA A 1 108 ? -5.762 11.826 0.714 1.00 97.00 108 ALA A CA 1
ATOM 836 C C . ALA A 1 108 ? -4.957 10.634 0.167 1.00 97.00 108 ALA A C 1
ATOM 838 O O . ALA A 1 108 ? -4.158 10.809 -0.754 1.00 97.00 108 ALA A O 1
ATOM 839 N N . VAL A 1 109 ? -5.188 9.415 0.668 1.00 97.75 109 VAL A N 1
ATOM 840 C CA . VAL A 1 109 ? -4.527 8.199 0.162 1.00 97.75 109 VAL A CA 1
ATOM 841 C C . VAL A 1 109 ? -4.897 7.924 -1.289 1.00 97.75 109 VAL A C 1
ATOM 843 O O . VAL A 1 109 ? -4.011 7.614 -2.080 1.00 97.75 109 VAL A O 1
ATOM 846 N N . THR A 1 110 ? -6.164 8.091 -1.667 1.00 97.88 110 THR A N 1
ATOM 847 C CA . THR A 1 110 ? -6.606 7.933 -3.062 1.00 97.88 110 THR A CA 1
ATOM 848 C C . THR A 1 110 ? -5.842 8.879 -3.989 1.00 97.88 110 THR A C 1
ATOM 850 O O . THR A 1 110 ? -5.295 8.445 -5.004 1.00 97.88 110 THR A O 1
ATOM 853 N N . GLY A 1 111 ? -5.724 10.157 -3.609 1.00 97.62 111 GLY A N 1
ATOM 854 C CA . GLY A 1 111 ? -4.946 11.143 -4.360 1.00 97.62 111 GLY A CA 1
ATOM 855 C C . GLY A 1 111 ? -3.462 10.781 -4.461 1.00 97.62 111 GLY A C 1
ATOM 856 O O . GLY A 1 111 ? -2.864 10.906 -5.532 1.00 97.62 111 GLY A O 1
ATOM 857 N N . ARG A 1 112 ? -2.866 10.271 -3.375 1.00 97.25 112 ARG A N 1
ATOM 858 C CA . ARG A 1 112 ? -1.472 9.808 -3.377 1.00 97.25 112 ARG A CA 1
ATOM 859 C C . ARG A 1 112 ? -1.263 8.575 -4.255 1.00 97.25 112 ARG A C 1
ATOM 861 O O . ARG A 1 112 ? -0.310 8.560 -5.021 1.00 97.25 112 ARG A O 1
ATOM 868 N N . LEU A 1 113 ? -2.149 7.580 -4.216 1.00 97.25 113 LEU A N 1
ATOM 869 C CA . LEU A 1 113 ? -2.080 6.406 -5.098 1.00 97.25 113 LEU A CA 1
ATOM 870 C C . LEU A 1 113 ? -2.179 6.810 -6.574 1.00 97.25 113 LEU A C 1
ATOM 872 O O . LEU A 1 113 ? -1.387 6.348 -7.396 1.00 97.25 113 LEU A O 1
ATOM 876 N N . ALA A 1 114 ? -3.101 7.717 -6.905 1.00 96.81 114 ALA A N 1
ATOM 877 C CA . ALA A 1 114 ? -3.238 8.240 -8.259 1.00 96.81 114 ALA A CA 1
ATOM 878 C C . ALA A 1 114 ? -1.964 8.967 -8.722 1.00 96.81 114 ALA A C 1
ATOM 880 O O . ALA A 1 114 ? -1.474 8.718 -9.820 1.00 96.81 114 ALA A O 1
ATOM 881 N N . LYS A 1 115 ? -1.391 9.831 -7.879 1.00 95.12 115 LYS A N 1
ATOM 882 C CA . LYS A 1 115 ? -0.200 10.613 -8.230 1.00 95.12 115 LYS A CA 1
ATOM 883 C C . LYS A 1 115 ? 1.084 9.779 -8.257 1.00 95.12 115 LYS A C 1
ATOM 885 O O . LYS A 1 115 ? 1.833 9.842 -9.224 1.00 95.12 115 LYS A O 1
ATOM 890 N N . GLU A 1 116 ? 1.362 9.050 -7.182 1.00 93.69 116 GLU A N 1
ATOM 891 C CA . GLU A 1 116 ? 2.659 8.409 -6.932 1.00 93.69 116 GLU A CA 1
ATOM 892 C C . GLU A 1 116 ? 2.773 7.039 -7.612 1.00 93.69 116 GLU A C 1
ATOM 894 O O . GLU A 1 116 ? 3.866 6.658 -8.024 1.00 93.69 116 GLU A O 1
ATOM 899 N N . VAL A 1 117 ? 1.662 6.305 -7.757 1.00 95.06 117 VAL A N 1
ATOM 900 C CA . VAL A 1 117 ? 1.667 4.966 -8.365 1.00 95.06 117 VAL A CA 1
ATOM 901 C C . VAL A 1 117 ? 1.154 5.016 -9.799 1.00 95.06 117 VAL A C 1
ATOM 903 O O . VAL A 1 117 ? 1.879 4.635 -10.716 1.00 95.06 117 VAL A O 1
ATOM 906 N N . LEU A 1 118 ? -0.070 5.509 -10.018 1.00 95.31 118 LEU A N 1
ATOM 907 C CA . LEU A 1 118 ? -0.652 5.530 -11.366 1.00 95.31 118 LEU A CA 1
ATOM 908 C C . LEU A 1 118 ? 0.031 6.561 -12.273 1.00 95.31 118 LEU A C 1
ATOM 910 O O . LEU A 1 118 ? 0.274 6.266 -13.438 1.00 95.31 118 LEU A O 1
ATOM 914 N N . GLY A 1 119 ? 0.420 7.724 -11.743 1.00 94.19 119 GLY A N 1
ATOM 915 C CA . GLY A 1 119 ? 1.232 8.700 -12.477 1.00 94.19 119 GLY A CA 1
ATOM 916 C C . GLY A 1 119 ? 2.538 8.085 -12.992 1.00 94.19 119 GLY A C 1
ATOM 917 O O . GLY A 1 119 ? 2.814 8.129 -14.188 1.00 94.19 119 GLY A O 1
ATOM 918 N N . ALA A 1 120 ? 3.271 7.382 -12.122 1.00 91.62 120 ALA A N 1
ATOM 919 C CA . ALA A 1 120 ? 4.500 6.675 -12.493 1.00 91.62 120 ALA A CA 1
ATOM 920 C C . ALA A 1 120 ? 4.274 5.517 -13.489 1.00 91.62 120 ALA A C 1
ATOM 922 O O . ALA A 1 120 ? 5.189 5.132 -14.217 1.00 91.62 120 ALA A O 1
ATOM 923 N N . ALA A 1 121 ? 3.069 4.944 -13.524 1.00 92.19 121 ALA A N 1
ATOM 924 C CA . ALA A 1 121 ? 2.667 3.917 -14.484 1.00 92.19 121 ALA A CA 1
ATOM 925 C C . ALA A 1 121 ? 2.457 4.487 -15.898 1.00 92.19 121 ALA A C 1
ATOM 927 O O . ALA A 1 121 ? 2.728 3.822 -16.900 1.00 92.19 121 ALA A O 1
ATOM 928 N N . VAL A 1 122 ? 1.964 5.724 -15.981 1.00 91.06 122 VAL A N 1
ATOM 929 C CA . VAL A 1 122 ? 1.734 6.426 -17.248 1.00 91.06 122 VAL A CA 1
ATOM 930 C C . VAL A 1 122 ? 3.038 7.021 -17.782 1.00 91.06 122 VAL A C 1
ATOM 932 O O . VAL A 1 122 ? 3.283 6.968 -18.990 1.00 91.06 122 VAL A O 1
ATOM 935 N N . ASP A 1 123 ? 3.912 7.504 -16.898 1.00 86.69 123 ASP A N 1
ATOM 936 C CA . ASP A 1 123 ? 5.200 8.089 -17.268 1.00 86.69 123 ASP A CA 1
ATOM 937 C C . ASP A 1 123 ? 6.090 7.122 -18.064 1.00 86.69 123 ASP A C 1
ATOM 939 O O . ASP A 1 123 ? 6.150 5.910 -17.824 1.00 86.69 123 ASP A O 1
ATOM 943 N N . SER A 1 124 ? 6.822 7.656 -19.049 1.00 70.56 124 SER A N 1
ATOM 944 C CA . SER A 1 124 ? 7.675 6.863 -19.949 1.00 70.56 124 SER A CA 1
ATOM 945 C C . SER A 1 124 ? 8.888 6.222 -19.246 1.00 70.56 124 SER A C 1
ATOM 947 O O . SER A 1 124 ? 9.493 5.291 -19.786 1.00 70.56 124 SER A O 1
ATOM 949 N N . GLY A 1 125 ? 9.207 6.664 -18.026 1.00 78.00 125 GLY A N 1
ATOM 950 C CA . GLY A 1 125 ? 10.328 6.193 -17.216 1.00 78.00 125 GLY A CA 1
ATOM 951 C C . GLY A 1 125 ? 9.968 5.134 -16.165 1.00 78.00 125 GLY A C 1
ATOM 952 O O . GLY A 1 125 ? 8.807 4.880 -15.867 1.00 78.00 125 GLY A O 1
ATOM 953 N N . GLY A 1 126 ? 11.000 4.525 -15.573 1.00 84.62 126 GLY A N 1
ATOM 954 C CA . GLY A 1 126 ? 10.864 3.637 -14.411 1.00 84.62 126 GLY A CA 1
ATOM 955 C C . GLY A 1 126 ? 10.298 2.238 -14.694 1.00 84.62 126 GLY A C 1
ATOM 956 O O . GLY A 1 126 ? 9.878 1.912 -15.804 1.00 84.62 126 GLY A O 1
ATOM 957 N N . ASP A 1 127 ? 10.334 1.380 -13.672 1.00 89.12 127 ASP A N 1
ATOM 958 C CA . ASP A 1 127 ? 9.845 -0.002 -13.770 1.00 89.12 127 ASP A CA 1
ATOM 959 C C . ASP A 1 127 ? 8.315 -0.068 -13.924 1.00 89.12 127 ASP A C 1
ATOM 961 O O . ASP A 1 127 ? 7.826 -0.873 -14.715 1.00 89.12 127 ASP A O 1
ATOM 965 N N . LEU A 1 128 ? 7.562 0.820 -13.255 1.00 91.00 128 LEU A N 1
ATOM 966 C CA . LEU A 1 128 ? 6.091 0.865 -13.317 1.00 91.00 128 LEU A CA 1
ATOM 967 C C . LEU A 1 128 ? 5.584 1.226 -14.721 1.00 91.00 128 LEU A C 1
ATOM 969 O O . LEU A 1 128 ? 4.676 0.578 -15.247 1.00 91.00 128 LEU A O 1
ATOM 973 N N . GLY A 1 129 ? 6.203 2.211 -15.372 1.00 90.31 129 GLY A N 1
ATOM 974 C CA . GLY A 1 129 ? 5.872 2.564 -16.748 1.00 90.31 129 GLY A CA 1
ATOM 975 C C . GLY A 1 129 ? 6.177 1.439 -17.741 1.00 90.31 129 GLY A C 1
ATOM 976 O O . GLY A 1 129 ? 5.382 1.159 -18.643 1.00 90.31 129 GLY A O 1
ATOM 977 N N . ARG A 1 130 ? 7.311 0.744 -17.561 1.00 88.44 130 ARG A N 1
ATOM 978 C CA . ARG A 1 130 ? 7.697 -0.401 -18.406 1.00 88.44 130 ARG A CA 1
ATOM 979 C C . ARG A 1 130 ? 6.659 -1.518 -18.369 1.00 88.44 130 ARG A C 1
ATOM 981 O O . ARG A 1 130 ? 6.254 -1.997 -19.426 1.00 88.44 130 ARG A O 1
ATOM 988 N N . VA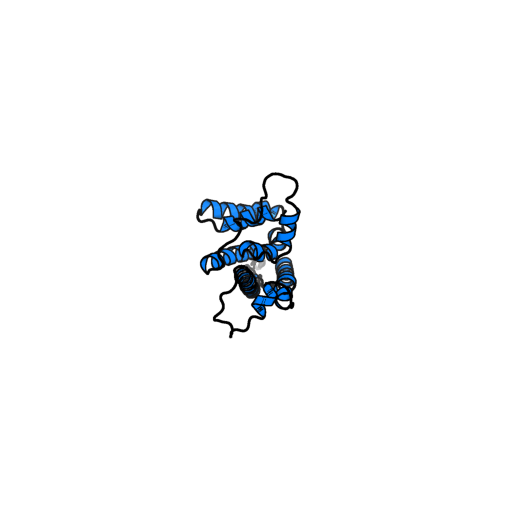L A 1 131 ? 6.212 -1.913 -17.177 1.00 89.75 131 VAL A N 1
ATOM 989 C CA . VAL A 1 131 ? 5.241 -3.010 -17.036 1.00 89.75 131 VAL A CA 1
ATOM 990 C C . VAL A 1 131 ? 3.849 -2.625 -17.533 1.00 89.75 131 VAL A C 1
ATOM 992 O O . VAL A 1 131 ? 3.167 -3.473 -18.099 1.00 89.75 131 VAL A O 1
ATOM 995 N N . SER A 1 132 ? 3.462 -1.352 -17.412 1.00 88.69 132 SER A N 1
ATOM 996 C CA . SER A 1 132 ? 2.156 -0.850 -17.869 1.00 88.69 132 SER A CA 1
ATOM 997 C C . SER A 1 132 ? 2.037 -0.801 -19.393 1.00 88.69 132 SER A C 1
ATOM 999 O O . SER A 1 132 ? 0.963 -1.017 -19.945 1.00 88.69 132 SER A O 1
ATOM 1001 N N . ARG A 1 133 ? 3.147 -0.541 -20.094 1.00 84.88 133 ARG A N 1
ATOM 1002 C CA . ARG A 1 133 ? 3.200 -0.485 -21.567 1.00 84.88 133 ARG A CA 1
ATOM 1003 C C . ARG A 1 133 ? 3.539 -1.815 -22.229 1.00 84.88 133 ARG A C 1
ATOM 1005 O O . ARG A 1 133 ? 3.587 -1.889 -23.460 1.00 84.88 133 ARG A O 1
ATOM 1012 N N . ARG A 1 134 ? 3.818 -2.860 -21.447 1.00 78.88 134 ARG A N 1
ATOM 1013 C CA . ARG A 1 134 ? 4.172 -4.170 -21.992 1.00 78.88 134 ARG A CA 1
ATOM 1014 C C . ARG A 1 134 ? 2.978 -4.710 -22.780 1.00 78.88 134 ARG A C 1
ATOM 1016 O O . ARG A 1 134 ? 1.941 -5.029 -22.211 1.00 78.88 134 ARG A O 1
ATOM 1023 N N . LYS A 1 135 ? 3.120 -4.796 -24.106 1.00 69.50 135 LYS A N 1
ATOM 1024 C CA . LYS A 1 135 ? 2.092 -5.376 -24.980 1.00 69.50 135 LYS A CA 1
ATOM 1025 C C . LYS A 1 135 ? 1.869 -6.842 -24.596 1.00 69.50 135 LYS A C 1
ATOM 1027 O O . LYS A 1 135 ? 2.843 -7.584 -24.473 1.00 69.50 135 LYS A O 1
ATOM 1032 N N . ALA A 1 136 ? 0.604 -7.255 -24.488 1.00 60.41 136 ALA A N 1
ATOM 1033 C CA . ALA A 1 136 ? 0.203 -8.642 -24.213 1.00 60.41 136 ALA A CA 1
ATOM 1034 C C . ALA A 1 136 ? 0.882 -9.659 -25.159 1.00 60.41 136 ALA A C 1
ATOM 1036 O O . ALA A 1 136 ? 1.304 -10.721 -24.738 1.00 60.41 136 ALA A O 1
ATOM 1037 N N . MET A 1 137 ? 1.150 -9.274 -26.411 1.00 47.84 137 MET A N 1
ATOM 1038 C CA . MET A 1 137 ? 1.808 -10.116 -27.426 1.00 47.84 137 MET A CA 1
ATOM 1039 C C . MET A 1 137 ? 3.283 -10.494 -27.147 1.00 47.84 137 MET A C 1
ATOM 1041 O O . MET A 1 137 ? 3.861 -11.263 -27.907 1.00 47.84 137 MET A O 1
ATOM 1045 N N . ALA A 1 138 ? 3.918 -9.980 -26.085 1.00 55.31 138 ALA A N 1
ATOM 1046 C CA . ALA A 1 138 ? 5.257 -10.401 -25.638 1.00 55.31 138 ALA A CA 1
ATOM 1047 C C . ALA A 1 138 ? 5.205 -11.467 -24.516 1.00 55.31 138 ALA A C 1
ATOM 1049 O O . ALA A 1 138 ? 6.120 -11.561 -23.693 1.00 55.31 138 ALA A O 1
ATOM 1050 N N . GLU A 1 139 ? 4.119 -12.245 -24.467 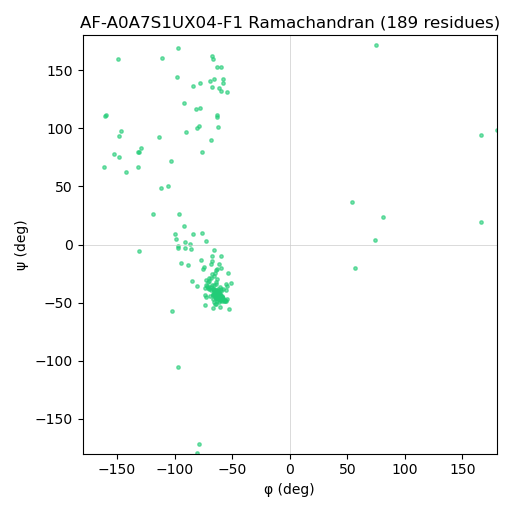1.00 52.97 139 GLU A N 1
ATOM 1051 C CA . GLU A 1 139 ? 3.780 -13.274 -23.466 1.00 52.97 139 GLU A CA 1
ATOM 1052 C C . GLU A 1 139 ? 4.795 -14.430 -23.337 1.00 52.97 139 GLU A C 1
ATOM 1054 O O . GLU A 1 139 ? 4.740 -15.185 -22.371 1.00 52.97 139 GLU A O 1
ATOM 1059 N N . GLY A 1 140 ? 5.771 -14.545 -24.246 1.00 56.88 140 GLY A N 1
ATOM 1060 C CA . GLY A 1 140 ? 6.838 -15.556 -24.175 1.00 56.88 140 GLY A CA 1
ATOM 1061 C C . GLY A 1 140 ? 8.082 -15.146 -23.375 1.00 56.88 140 GLY A C 1
ATOM 1062 O O . GLY A 1 140 ? 8.874 -16.004 -22.982 1.00 56.88 140 GLY A O 1
ATOM 1063 N N . THR A 1 141 ? 8.281 -13.851 -23.110 1.00 66.50 141 THR A N 1
ATOM 1064 C CA . THR A 1 141 ? 9.466 -13.372 -22.383 1.00 66.50 141 THR A CA 1
ATOM 1065 C C . THR A 1 141 ? 9.153 -13.310 -20.893 1.00 66.50 141 THR A C 1
ATOM 1067 O O . THR A 1 141 ? 8.240 -12.592 -20.483 1.00 66.50 141 THR A O 1
ATOM 1070 N N . LYS A 1 142 ? 9.920 -14.021 -20.057 1.00 75.25 142 LYS A N 1
ATOM 1071 C CA . LYS A 1 142 ? 9.795 -13.925 -18.592 1.00 75.25 142 LYS A CA 1
ATOM 1072 C C . LYS A 1 142 ? 10.015 -12.477 -18.133 1.00 75.25 142 LYS A C 1
ATOM 1074 O O . LYS A 1 142 ? 10.879 -11.778 -18.662 1.00 75.25 142 LYS A O 1
ATOM 1079 N N . ARG A 1 143 ? 9.214 -12.006 -17.172 1.00 79.94 143 ARG A N 1
ATOM 1080 C CA . ARG A 1 143 ? 9.461 -10.719 -16.503 1.00 79.94 143 ARG A CA 1
ATOM 1081 C C . ARG A 1 143 ? 10.754 -10.821 -15.701 1.00 79.94 143 ARG A C 1
ATOM 1083 O O . ARG A 1 143 ? 11.035 -11.861 -15.110 1.00 79.94 143 ARG A O 1
ATOM 1090 N N . SER A 1 144 ? 11.537 -9.747 -15.676 1.00 88.06 144 SER A N 1
ATOM 1091 C CA . SER A 1 144 ? 12.609 -9.645 -14.684 1.00 88.06 144 SER A CA 1
ATOM 1092 C C . SER A 1 144 ? 12.014 -9.520 -13.277 1.00 88.06 144 SER A C 1
ATOM 1094 O O . SER A 1 144 ? 10.882 -9.065 -13.122 1.00 88.06 144 SER A O 1
ATOM 1096 N N . VAL A 1 145 ? 12.794 -9.832 -12.240 1.00 88.12 145 VAL A N 1
ATOM 1097 C CA . VAL A 1 145 ? 12.361 -9.683 -10.835 1.00 88.12 145 VAL A CA 1
ATOM 1098 C C . VAL A 1 145 ? 11.879 -8.254 -10.530 1.00 88.12 145 VAL A C 1
ATOM 1100 O O . VAL A 1 145 ? 10.916 -8.064 -9.791 1.00 88.12 145 VAL A O 1
ATOM 1103 N N . LYS A 1 146 ? 12.507 -7.235 -11.138 1.00 89.12 146 LYS A N 1
ATOM 1104 C CA . LYS A 1 146 ? 12.109 -5.821 -10.986 1.00 89.12 146 LYS A CA 1
ATOM 1105 C C . LYS A 1 146 ? 10.779 -5.501 -11.670 1.00 89.12 146 LYS A C 1
ATOM 1107 O O . LYS A 1 146 ? 9.993 -4.707 -11.166 1.00 89.12 146 LYS A O 1
ATOM 1112 N N . GLU A 1 147 ? 10.526 -6.112 -12.822 1.00 90.00 147 GLU A N 1
ATOM 1113 C CA . GLU A 1 147 ? 9.246 -5.974 -13.517 1.00 90.00 147 GLU A CA 1
ATOM 1114 C C . GLU A 1 147 ? 8.134 -6.727 -12.783 1.00 90.00 147 GLU A C 1
ATOM 1116 O O . GLU A 1 147 ? 7.001 -6.266 -12.739 1.00 90.00 147 GLU A O 1
ATOM 1121 N N . GLU A 1 148 ? 8.436 -7.878 -12.188 1.00 92.00 148 GLU A N 1
ATOM 1122 C CA . GLU A 1 148 ? 7.465 -8.631 -11.402 1.00 92.00 148 GLU A CA 1
ATOM 1123 C C . GLU A 1 148 ? 7.036 -7.862 -10.147 1.00 92.00 148 GLU A C 1
ATOM 1125 O O . GLU A 1 148 ? 5.839 -7.720 -9.907 1.00 92.00 148 GLU A O 1
ATOM 1130 N N . SER A 1 149 ? 7.983 -7.270 -9.410 1.00 94.25 149 SER A N 1
ATOM 1131 C CA . SER A 1 149 ? 7.653 -6.420 -8.260 1.00 94.25 149 SER A CA 1
ATOM 1132 C C . SER A 1 149 ? 6.894 -5.154 -8.657 1.00 94.25 149 SER A C 1
ATOM 1134 O O . SER A 1 149 ? 5.920 -4.796 -8.000 1.00 94.25 149 SER A O 1
ATOM 1136 N N . ALA A 1 150 ? 7.273 -4.489 -9.754 1.00 94.12 150 ALA A N 1
ATOM 1137 C CA . ALA A 1 150 ? 6.546 -3.320 -10.252 1.00 94.12 150 ALA A CA 1
ATOM 1138 C C . ALA A 1 150 ? 5.122 -3.663 -10.723 1.00 94.12 150 ALA A C 1
ATOM 1140 O O . ALA A 1 150 ? 4.185 -2.907 -10.468 1.00 94.12 150 ALA A O 1
ATOM 1141 N N . TYR A 1 151 ? 4.943 -4.815 -11.374 1.00 94.31 151 TYR A N 1
ATOM 1142 C CA . TYR A 1 151 ? 3.623 -5.319 -11.744 1.00 94.31 151 TYR A CA 1
ATOM 1143 C C . TYR A 1 151 ? 2.770 -5.607 -10.504 1.00 94.31 151 TYR A C 1
ATOM 1145 O O . TYR A 1 151 ? 1.602 -5.220 -10.464 1.00 94.31 151 TYR A O 1
ATOM 1153 N N . ALA A 1 152 ? 3.353 -6.231 -9.478 1.00 96.31 152 ALA A N 1
ATOM 1154 C CA . ALA A 1 152 ? 2.659 -6.533 -8.232 1.00 96.31 152 ALA A CA 1
ATOM 1155 C C . ALA A 1 152 ? 2.210 -5.254 -7.498 1.00 96.31 152 ALA A C 1
ATOM 1157 O O . ALA A 1 152 ? 1.053 -5.170 -7.092 1.00 96.31 152 ALA A O 1
ATOM 1158 N N . VAL A 1 153 ? 3.050 -4.208 -7.455 1.00 97.00 153 VAL A N 1
ATOM 1159 C CA . VAL A 1 153 ? 2.664 -2.878 -6.936 1.00 97.00 153 VAL A CA 1
ATOM 1160 C C . VAL A 1 153 ? 1.452 -2.308 -7.671 1.00 97.00 153 VAL A C 1
ATOM 1162 O O . VAL A 1 153 ? 0.516 -1.836 -7.029 1.00 97.00 153 VAL A O 1
ATOM 1165 N N . LEU A 1 154 ? 1.446 -2.342 -9.007 1.00 96.00 154 LEU A N 1
ATOM 1166 C CA . LEU A 1 154 ? 0.329 -1.814 -9.797 1.00 96.00 154 LEU A CA 1
ATOM 1167 C C . LEU A 1 154 ? -0.948 -2.627 -9.606 1.00 96.00 154 LEU A C 1
ATOM 1169 O O . LEU A 1 154 ? -2.021 -2.051 -9.436 1.00 96.00 154 LEU A O 1
ATOM 1173 N N . SER A 1 155 ? -0.830 -3.955 -9.603 1.00 96.62 155 SER A N 1
ATOM 1174 C CA . SER A 1 155 ? -1.945 -4.857 -9.322 1.00 96.62 155 SER A CA 1
ATOM 1175 C C . SER A 1 155 ? -2.557 -4.551 -7.955 1.00 96.62 155 SER A C 1
ATOM 1177 O O . SER A 1 155 ? -3.773 -4.397 -7.838 1.00 96.62 155 SER A O 1
ATOM 1179 N N . ASP A 1 156 ? -1.726 -4.423 -6.924 1.00 98.25 156 ASP A N 1
ATOM 1180 C CA . ASP A 1 156 ? -2.176 -4.141 -5.565 1.00 98.25 156 ASP A CA 1
ATOM 1181 C C . ASP A 1 156 ? -2.795 -2.742 -5.450 1.00 98.25 156 ASP A C 1
ATOM 1183 O O . ASP A 1 156 ? -3.865 -2.599 -4.860 1.00 98.25 156 ASP A O 1
ATOM 1187 N N . ALA A 1 157 ? -2.197 -1.722 -6.074 1.00 98.00 157 ALA A N 1
ATOM 1188 C CA . ALA A 1 157 ? -2.744 -0.366 -6.102 1.00 98.00 157 ALA A CA 1
ATOM 1189 C C . ALA A 1 157 ? -4.138 -0.317 -6.737 1.00 98.00 157 ALA A C 1
ATOM 1191 O O . ALA A 1 157 ? -5.047 0.300 -6.183 1.00 98.00 157 ALA A O 1
ATOM 1192 N N . LEU A 1 158 ? -4.331 -0.996 -7.872 1.00 97.62 158 LEU A N 1
ATOM 1193 C CA . LEU A 1 158 ? -5.628 -1.066 -8.544 1.00 97.62 158 LEU A CA 1
ATOM 1194 C C . LEU A 1 158 ? -6.666 -1.817 -7.703 1.00 97.62 158 LEU A C 1
ATOM 1196 O O . LEU A 1 158 ? -7.809 -1.372 -7.613 1.00 97.62 158 LEU A O 1
ATOM 1200 N N . ARG A 1 159 ? -6.278 -2.911 -7.035 1.00 97.88 159 ARG A N 1
ATOM 1201 C CA . ARG A 1 159 ? -7.163 -3.644 -6.111 1.00 97.88 159 ARG A CA 1
ATOM 1202 C C . ARG A 1 159 ? -7.572 -2.796 -4.912 1.00 97.88 159 ARG A C 1
ATOM 1204 O O . ARG A 1 159 ? -8.742 -2.795 -4.539 1.00 97.88 159 ARG A O 1
ATOM 1211 N N . VAL A 1 160 ? -6.630 -2.053 -4.337 1.00 97.94 160 VAL A N 1
ATOM 1212 C CA . VAL A 1 160 ? -6.895 -1.118 -3.239 1.00 97.94 160 VAL A CA 1
ATOM 1213 C C . VAL A 1 160 ? -7.842 -0.004 -3.687 1.00 97.94 160 VAL A C 1
ATOM 1215 O O . VAL A 1 160 ? -8.826 0.257 -3.001 1.00 97.94 160 VAL A O 1
ATOM 1218 N N . LEU A 1 161 ? -7.598 0.614 -4.845 1.00 97.19 161 LEU A N 1
ATOM 1219 C CA . LEU A 1 161 ? -8.461 1.667 -5.395 1.00 97.19 161 LEU A CA 1
ATOM 1220 C C . LEU A 1 161 ? -9.867 1.159 -5.744 1.00 97.19 161 LEU A C 1
ATOM 1222 O O . LEU A 1 161 ? -10.840 1.898 -5.612 1.00 97.19 161 LEU A O 1
ATOM 1226 N N . ALA A 1 162 ? -9.990 -0.103 -6.160 1.00 96.31 162 ALA A N 1
ATOM 1227 C CA . ALA A 1 162 ? -11.276 -0.746 -6.416 1.00 96.31 162 ALA A CA 1
ATOM 1228 C C . ALA A 1 162 ? -12.015 -1.173 -5.131 1.00 96.31 162 ALA A C 1
ATOM 1230 O O . ALA A 1 162 ? -13.206 -1.494 -5.186 1.00 96.31 162 ALA A O 1
ATOM 1231 N N . SER A 1 163 ? -11.338 -1.183 -3.976 1.00 95.31 163 SER A N 1
ATOM 1232 C CA . SER A 1 163 ? -11.907 -1.649 -2.712 1.00 95.31 163 SER A CA 1
ATOM 1233 C C . SER A 1 163 ? -13.019 -0.720 -2.210 1.00 95.31 163 SER A C 1
ATOM 1235 O O . SER A 1 163 ? -12.838 0.501 -2.159 1.00 95.31 163 SER A O 1
ATOM 1237 N N . PRO A 1 164 ? -14.160 -1.262 -1.743 1.00 94.12 164 PRO A N 1
ATOM 1238 C CA . PRO A 1 164 ? -15.206 -0.451 -1.131 1.00 94.12 164 PRO A CA 1
ATOM 1239 C C . PRO A 1 164 ? -14.750 0.230 0.167 1.00 94.12 164 PRO A C 1
ATOM 1241 O O . PRO A 1 164 ? -15.325 1.253 0.523 1.00 94.12 164 PRO A O 1
ATOM 1244 N N . LEU A 1 165 ? -13.715 -0.285 0.844 1.00 93.75 165 LEU A N 1
ATOM 1245 C CA . LEU A 1 165 ? -13.193 0.299 2.088 1.00 93.75 165 LEU A CA 1
ATOM 1246 C C . LEU A 1 165 ? -12.575 1.687 1.882 1.00 93.75 165 LEU A C 1
ATOM 1248 O O . LEU A 1 165 ? -12.581 2.504 2.799 1.00 93.75 165 LEU A O 1
ATOM 1252 N N . LEU A 1 166 ? -12.067 1.972 0.678 1.00 93.00 166 LEU A N 1
ATOM 1253 C CA . LEU A 1 166 ? -11.473 3.268 0.350 1.00 93.00 166 LEU A CA 1
ATOM 1254 C C . LEU A 1 166 ? -12.524 4.294 -0.115 1.00 93.00 166 LEU A C 1
ATOM 1256 O O . LEU A 1 166 ? -12.197 5.459 -0.335 1.00 93.00 166 LEU A O 1
ATOM 1260 N N . ARG A 1 167 ? -13.798 3.893 -0.249 1.00 91.62 167 ARG A N 1
ATOM 1261 C CA . ARG A 1 167 ? -14.882 4.816 -0.604 1.00 91.62 167 ARG A CA 1
ATOM 1262 C C . ARG A 1 167 ? -15.158 5.787 0.542 1.00 91.62 167 ARG A C 1
ATOM 1264 O O . ARG A 1 167 ? -15.166 5.421 1.717 1.00 91.62 167 ARG A O 1
ATOM 1271 N N . VAL A 1 168 ? -15.428 7.025 0.156 1.00 88.88 168 VAL A N 1
ATOM 1272 C CA . VAL A 1 168 ? -15.763 8.146 1.037 1.00 88.88 168 VAL A CA 1
ATOM 1273 C C . VAL A 1 168 ? -17.283 8.303 1.068 1.00 88.88 168 VAL A C 1
ATOM 1275 O O . VAL A 1 168 ? -17.939 8.073 0.050 1.00 88.88 168 VAL A O 1
ATOM 1278 N N . GLY A 1 169 ? -17.856 8.678 2.212 1.00 73.50 169 GLY A N 1
ATOM 1279 C CA . GLY A 1 169 ? -19.279 9.018 2.302 1.00 73.50 169 GLY A CA 1
ATOM 1280 C C . GLY A 1 169 ? -20.240 7.830 2.416 1.00 73.50 169 GLY A C 1
ATOM 1281 O O . GLY A 1 169 ? -21.414 7.958 2.074 1.00 73.50 169 GLY A O 1
ATOM 1282 N N . ARG A 1 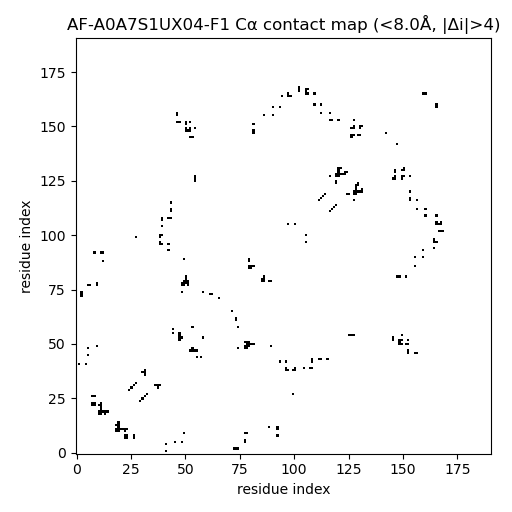170 ? -19.787 6.668 2.906 1.00 65.81 170 ARG A N 1
ATOM 1283 C CA . ARG A 1 170 ? -20.691 5.584 3.340 1.00 65.81 170 ARG A CA 1
ATOM 1284 C C . ARG A 1 170 ? -20.348 5.097 4.745 1.00 65.81 170 ARG A C 1
ATOM 1286 O O . ARG A 1 170 ? -19.687 4.076 4.893 1.00 65.81 170 ARG A O 1
ATOM 1293 N N . ALA A 1 171 ? -20.850 5.818 5.748 1.00 49.38 171 ALA A N 1
ATOM 1294 C CA . ALA A 1 171 ? -21.080 5.305 7.099 1.00 49.38 171 ALA A CA 1
ATOM 1295 C C . ALA A 1 171 ? -22.070 6.191 7.891 1.00 49.38 171 ALA A C 1
ATOM 1297 O O . ALA A 1 171 ? -21.685 6.800 8.876 1.00 49.38 171 ALA A O 1
ATOM 1298 N N . THR A 1 172 ? -23.341 6.231 7.475 1.00 43.34 172 THR A N 1
ATOM 1299 C CA . THR A 1 172 ? -24.509 6.353 8.379 1.00 43.34 172 THR A CA 1
ATOM 1300 C C . THR A 1 172 ? -25.716 5.697 7.702 1.00 43.34 172 THR A C 1
ATOM 1302 O O . THR A 1 172 ? -26.564 6.331 7.088 1.00 43.34 172 THR A O 1
ATOM 1305 N N . ALA A 1 173 ? -25.766 4.370 7.743 1.00 45.16 173 ALA A N 1
ATOM 1306 C CA . ALA A 1 173 ? -26.981 3.617 7.439 1.00 45.16 173 ALA A CA 1
ATOM 1307 C C . ALA A 1 173 ? -27.037 2.424 8.392 1.00 45.16 173 ALA A C 1
ATOM 1309 O O . ALA A 1 173 ? -26.857 1.284 7.970 1.00 45.16 173 ALA A O 1
ATOM 1310 N N . LYS A 1 174 ? -27.118 2.740 9.690 1.00 44.69 174 LYS A N 1
ATOM 1311 C CA . LYS A 1 174 ? -27.466 1.887 10.840 1.00 44.69 174 LYS A CA 1
ATOM 1312 C C . LYS A 1 174 ? -27.070 2.664 12.098 1.00 44.69 174 LYS A C 1
ATOM 1314 O O . LYS A 1 174 ? -25.884 2.672 12.413 1.00 44.69 174 LYS A O 1
ATOM 1319 N N . ASN A 1 175 ? -28.026 3.392 12.689 1.00 38.47 175 ASN A N 1
ATOM 1320 C CA . ASN A 1 175 ? -28.142 3.712 14.131 1.00 38.47 175 ASN A CA 1
ATOM 1321 C C . ASN A 1 175 ? -29.149 4.842 14.468 1.00 38.47 175 ASN A C 1
ATOM 1323 O O . ASN A 1 175 ? -29.104 5.343 15.583 1.00 38.47 175 ASN A O 1
ATOM 1327 N N . ASP A 1 176 ? -30.098 5.190 13.589 1.00 40.16 176 ASP A N 1
ATOM 1328 C CA . ASP A 1 176 ? -31.158 6.169 13.913 1.00 40.16 176 ASP A CA 1
ATOM 1329 C C . ASP A 1 176 ? -32.554 5.515 13.989 1.00 40.16 176 ASP A C 1
ATOM 1331 O O . ASP A 1 176 ? -33.508 5.991 13.385 1.00 40.16 176 ASP A O 1
ATOM 1335 N N . GLU A 1 177 ? -32.680 4.400 14.713 1.00 45.56 177 GLU A N 1
ATOM 1336 C CA . GLU A 1 177 ? -33.986 3.889 15.169 1.00 45.56 177 GLU A CA 1
ATOM 1337 C C . GLU A 1 177 ? -33.912 3.537 16.662 1.00 45.56 177 GLU A C 1
ATOM 1339 O O . GLU A 1 177 ? -34.004 2.383 17.061 1.00 45.56 177 GLU A O 1
ATOM 1344 N N . GLU A 1 178 ? -33.736 4.553 17.504 1.00 42.56 178 GLU A N 1
ATOM 1345 C CA . GLU A 1 178 ? -34.298 4.546 18.858 1.00 42.56 178 GLU A CA 1
ATOM 1346 C C . GLU A 1 178 ? -35.008 5.888 19.061 1.00 42.56 178 GLU A C 1
ATOM 1348 O O . GLU A 1 178 ? -34.476 6.830 19.647 1.00 42.56 178 GLU A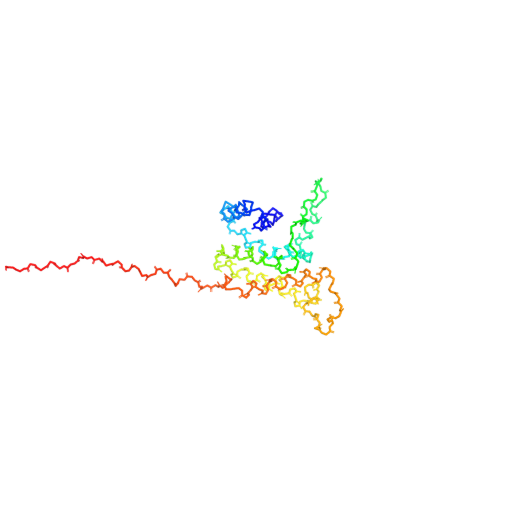 O 1
ATOM 1353 N N . ASP A 1 179 ? -36.225 5.987 18.517 1.00 43.19 179 ASP A N 1
ATOM 1354 C CA . ASP A 1 179 ? -37.156 7.046 18.890 1.00 43.19 179 ASP A CA 1
ATOM 1355 C C . ASP A 1 179 ? -37.501 6.890 20.376 1.00 43.19 179 ASP A C 1
ATOM 1357 O O . ASP A 1 179 ? -38.193 5.963 20.810 1.00 43.19 179 ASP A O 1
ATOM 1361 N N . VAL A 1 180 ? -36.995 7.833 21.163 1.00 46.56 180 VAL A N 1
ATOM 1362 C CA . VAL A 1 180 ? -37.367 8.070 22.554 1.00 46.56 180 VAL A CA 1
ATOM 1363 C C . VAL A 1 180 ? -38.847 8.462 22.595 1.00 46.56 180 VAL A C 1
ATOM 1365 O O . VAL A 1 180 ? -39.212 9.604 22.320 1.00 46.56 180 VAL A O 1
ATOM 1368 N N . VAL A 1 181 ? -39.719 7.520 22.957 1.00 46.34 181 VAL A N 1
ATOM 1369 C CA . VAL A 1 181 ? -41.114 7.822 23.303 1.00 46.34 181 VAL A CA 1
ATOM 1370 C C . VAL A 1 181 ? -41.146 8.376 24.728 1.00 46.34 181 VAL A C 1
ATOM 1372 O O . VAL A 1 181 ? -41.058 7.629 25.701 1.00 46.34 181 VAL A O 1
ATOM 1375 N N . ASP A 1 182 ? -41.269 9.697 24.851 1.00 45.03 182 ASP A N 1
ATOM 1376 C CA . ASP A 1 182 ? -41.489 10.404 26.117 1.00 45.03 182 ASP A CA 1
ATOM 1377 C C . ASP A 1 182 ? -42.971 10.279 26.547 1.00 45.03 182 ASP A C 1
ATOM 1379 O O . ASP A 1 182 ? -43.858 10.736 25.816 1.00 45.03 182 ASP A O 1
ATOM 1383 N N . PRO A 1 183 ? -43.314 9.659 27.696 1.00 48.44 183 PRO A N 1
ATOM 1384 C CA . PRO A 1 183 ? -44.702 9.407 28.050 1.00 48.44 183 PRO A CA 1
ATOM 1385 C C . PRO A 1 183 ? -45.197 10.398 29.107 1.00 48.44 183 PRO A C 1
ATOM 1387 O O . PRO A 1 183 ? -45.436 9.995 30.243 1.00 48.44 183 PRO A O 1
ATOM 1390 N N . LYS A 1 184 ? -45.414 11.681 28.776 1.00 43.16 184 LYS A N 1
ATOM 1391 C CA . LYS A 1 184 ? -46.206 12.579 29.648 1.00 43.16 184 LYS A CA 1
ATOM 1392 C C . LYS A 1 184 ? -47.027 13.619 28.884 1.00 43.16 184 LYS A C 1
ATOM 1394 O O . LYS A 1 184 ? -46.558 14.713 28.601 1.00 43.16 184 LYS A O 1
ATOM 1399 N N . SER A 1 185 ? -48.312 13.328 28.683 1.00 43.50 185 SER A N 1
ATOM 1400 C CA . SER A 1 185 ? -49.410 14.246 29.043 1.00 43.50 185 SER A CA 1
ATOM 1401 C C . SER A 1 185 ? -50.773 13.647 28.686 1.00 43.50 185 SER A C 1
ATOM 1403 O O . SER A 1 185 ? -51.258 13.748 27.567 1.00 43.50 185 SER A O 1
ATOM 1405 N N . ASN A 1 186 ? -51.447 13.059 29.673 1.00 39.75 186 ASN A N 1
ATOM 1406 C CA . ASN A 1 186 ? -52.907 13.085 29.683 1.00 39.75 186 ASN A CA 1
ATOM 1407 C C . ASN A 1 186 ? -53.403 13.105 31.130 1.00 39.75 186 ASN A C 1
ATOM 1409 O O . ASN A 1 186 ? -53.868 12.114 31.683 1.00 39.75 186 ASN A O 1
ATOM 1413 N N . VAL A 1 187 ? -53.269 14.274 31.759 1.00 50.56 187 VAL A N 1
ATOM 1414 C CA . VAL A 1 187 ? -54.129 14.633 32.885 1.00 50.56 187 VAL A CA 1
ATOM 1415 C C . VAL A 1 187 ? -55.434 15.124 32.268 1.00 50.56 187 VAL A C 1
ATOM 1417 O O . VAL A 1 187 ? -55.522 16.253 31.793 1.00 50.56 187 VAL A O 1
ATOM 1420 N N . ARG A 1 188 ? -56.446 14.257 32.248 1.00 41.78 188 ARG A N 1
ATOM 1421 C CA . ARG A 1 188 ? -57.846 14.678 32.170 1.00 41.78 188 ARG A CA 1
ATOM 1422 C C . ARG A 1 188 ? -58.520 14.297 33.477 1.00 41.78 188 ARG A C 1
ATOM 1424 O O . ARG A 1 188 ? -58.993 13.182 33.656 1.00 41.78 188 ARG A O 1
ATOM 1431 N N . THR A 1 189 ? -58.515 15.255 34.392 1.00 45.59 189 THR A N 1
ATOM 1432 C CA . THR A 1 189 ? -59.558 15.433 35.397 1.00 45.59 189 THR A CA 1
ATOM 1433 C C . THR A 1 189 ? -60.907 15.541 34.693 1.00 45.59 189 THR A C 1
ATOM 1435 O O . THR A 1 189 ? -61.033 16.320 33.754 1.00 45.59 189 THR A O 1
ATOM 1438 N N . ASN A 1 190 ? -61.900 14.779 35.149 1.00 40.12 190 ASN A N 1
ATOM 1439 C CA . ASN A 1 190 ? -63.304 15.183 35.123 1.00 40.12 190 ASN A CA 1
ATOM 1440 C C . ASN A 1 190 ? -64.092 14.350 36.143 1.00 40.12 190 ASN A C 1
ATOM 1442 O O . ASN A 1 190 ? -64.222 13.143 35.968 1.00 40.12 190 ASN A O 1
ATOM 1446 N N . VAL A 1 191 ? -64.525 15.080 37.180 1.00 41.94 191 VAL A N 1
ATOM 1447 C CA . VAL A 1 191 ? -65.758 14.999 37.992 1.00 41.94 191 VAL A CA 1
ATOM 1448 C C . VAL A 1 191 ? -66.259 13.619 38.406 1.00 41.94 191 VAL A C 1
ATOM 1450 O O . VAL A 1 191 ? -66.791 12.890 37.545 1.00 41.94 191 VAL A O 1
#

Organism: NCBI:txid210454

Solvent-accessible surface area (backbone atoms only — not comparable to full-atom values): 11443 Å² total; per-residue (Å²): 138,62,67,65,59,48,49,42,55,53,32,46,66,42,92,51,63,68,55,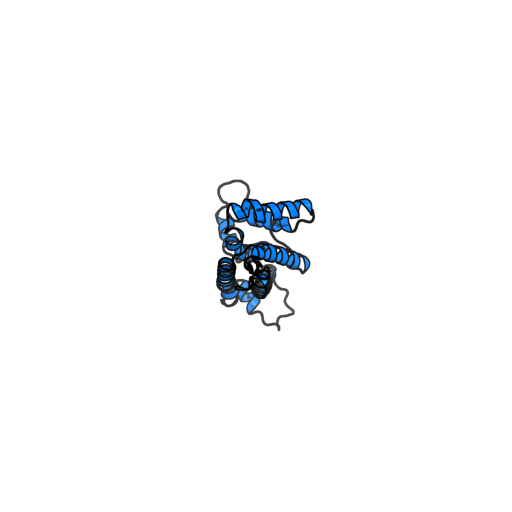11,51,51,29,42,52,42,47,72,38,65,49,30,72,77,34,82,54,52,53,68,71,44,46,70,56,47,45,29,42,39,34,64,25,73,84,43,69,70,50,57,54,57,64,70,68,60,86,82,67,101,64,85,84,62,71,76,88,40,54,45,56,89,49,72,69,31,46,52,52,50,50,53,52,52,49,59,48,43,75,72,48,50,56,70,46,31,52,52,46,51,53,45,46,48,53,68,50,50,41,39,29,70,36,93,53,68,50,39,10,51,51,66,67,56,58,75,91,57,74,85,61,81,72,51,76,64,38,48,16,25,42,44,32,51,54,50,51,52,52,52,72,69,34,75,73,52,56,65,94,81,86,84,90,82,84,90,82,76,82,81,82,80,92,82,87,82,88,75,87,79,136

pLDDT: mean 82.75, std 19.41, range [38.47, 98.44]

Foldseek 3Di:
DCLVVLVLLQQLPDPDPVSNVVSLCVVLPPVCVVPVCSLLVCVLVNLCLQLVQCQDCVQVVLVVVPDDDDDSSHSVVSYAYLDPVSLVSSLVSNLSSLLSDDLVSLVSSLVCLCCVQVVCCCDCDDLNVVLNPPDPVVVPDDDDSNNSSSVSSNVSSVVSNVDPSSDHDPDDDDDPPDPPDDDDDDPDDDD

Radius of gyration: 22.95 Å; Cα contacts (8 Å, |Δi|>4): 175; chains: 1; bounding box: 94×33×65 Å